Protein AF-A0A1J8NM49-F1 (afdb_monomer)

Mean predicted aligned error: 14.0 Å

pLDDT: mean 77.53, std 20.26, range [30.11, 97.56]

Sequence (231 aa):
MKRMETHYIPPNGVTFFSVRDSTNKPKPRYLFCTENDKNNPLSVFITTSIENFWIKRGLNDWQELKIKHLLKPKEENSTIYFFEKNDYMDSLNISIVKNKAYALKETLEIPLDTIHLSQEALHKRGIPNLSLLDLTSIPETREEVQKKLDLDEKRQEIQKVENIIILLGKTIENIQNLKYPPIESVNRLSDQINIYKEQKILYAKQLQALENPIEEQTEGGTIHSFCVKAV

Foldseek 3Di:
DDDDDDFDDDPPRDGDDDDDPPPAQWAWDFWWWQPPCPQWIWIWTDTNDQFWIWIDIHPDDIDIWGFPDWDQDPPFRKIKTWTPQDPVARTWIWIDGPHWIWTDHPPDTRTIDTDAFAPVVCVVVVPPPPVSHDCVVHHYDPVVVVLVVVLVVLVVVLVVLVVLLVVLVVVLVVQVPDPDRPVVVSVVSVVVSVVSVVVSVVSVVVSVCSVDVPPPPDDDDDDPPPPPDDD

Secondary structure (DSSP, 8-state):
----------TT---------TTSPPPEEEEEE-SS-SSS-EEEEEES-SSEEEEEETTSPPEEEEEEEEE--TTTTEEEEEEPP-SS-SSEEEEEETTEEEEEETTEEEEEEEPPP-HHHHHHTT-TTGGGS--TTSPPPHHHHHHHHHHHHHHHHHHHHHHHHHHHHHHHHHHHTSSS--HHHHHHHHHHHHHHHHHHHHHHHHHHHHHS-------S-----------

Nearest PDB structures (foldseek):
  3lay-assembly1_G  TM=7.263E-01  e=1.697E+00  Salmonella enterica subsp. enterica serovar Typhimurium
  7n6g-assembly1_3I  TM=8.709E-01  e=7.952E+00  Chlamydomonas reinhardtii
  3lss-assembly1_A  TM=6.213E-01  e=3.674E+00  Trypanosoma brucei

Radius of gyration: 29.62 Å; Cα contacts (8 Å, |Δi|>4): 285; chains: 1; bounding box: 58×55×89 Å

Organism: NCBI:txid1225476

Structure (mmCIF, N/CA/C/O backbone):
data_AF-A0A1J8NM49-F1
#
_entry.id   AF-A0A1J8NM49-F1
#
loop_
_atom_site.group_PDB
_atom_site.id
_atom_site.type_symbol
_atom_site.label_atom_id
_atom_site.label_alt_id
_atom_site.label_comp_id
_atom_site.label_asym_id
_atom_site.label_entity_id
_atom_site.label_seq_id
_atom_site.pdbx_PDB_ins_code
_atom_site.Cartn_x
_atom_site.Cartn_y
_atom_site.Cartn_z
_atom_site.occupancy
_atom_site.B_iso_or_equiv
_atom_site.auth_seq_id
_atom_site.auth_comp_id
_atom_site.auth_asym_id
_atom_site.auth_atom_id
_atom_site.pdbx_PDB_model_num
ATOM 1 N N . MET A 1 1 ? 7.394 -29.448 -1.026 1.00 37.31 1 MET A N 1
ATOM 2 C CA . MET A 1 1 ? 7.050 -29.843 -2.412 1.00 37.31 1 MET A CA 1
ATOM 3 C C . MET A 1 1 ? 8.277 -29.614 -3.286 1.00 37.31 1 MET A C 1
ATOM 5 O O . MET A 1 1 ? 8.882 -28.556 -3.171 1.00 37.31 1 MET A O 1
ATOM 9 N N . LYS A 1 2 ? 8.729 -30.625 -4.037 1.00 33.16 2 LYS A N 1
ATOM 10 C CA . LYS A 1 2 ? 9.986 -30.583 -4.806 1.00 33.16 2 LYS A CA 1
ATOM 11 C C . LYS A 1 2 ? 9.846 -29.664 -6.028 1.00 33.16 2 LYS A C 1
ATOM 13 O O . LYS A 1 2 ? 8.887 -29.802 -6.779 1.00 33.16 2 LYS A O 1
ATOM 18 N N . ARG A 1 3 ? 10.812 -28.755 -6.205 1.00 36.59 3 ARG A N 1
ATOM 19 C CA . ARG A 1 3 ? 10.992 -27.925 -7.406 1.00 36.59 3 ARG A CA 1
ATOM 20 C C . ARG A 1 3 ? 11.237 -28.837 -8.613 1.00 36.59 3 ARG A C 1
ATOM 22 O O . ARG A 1 3 ? 12.058 -29.745 -8.515 1.00 36.59 3 ARG A O 1
ATOM 29 N N . MET A 1 4 ? 10.545 -28.601 -9.723 1.00 32.59 4 MET A N 1
ATOM 30 C CA . MET A 1 4 ? 10.891 -29.188 -11.019 1.00 32.59 4 MET A CA 1
ATOM 31 C C . MET A 1 4 ? 11.514 -28.097 -11.883 1.00 32.59 4 MET A C 1
ATOM 33 O O . MET A 1 4 ? 10.836 -27.174 -12.321 1.00 32.59 4 MET A O 1
ATOM 37 N N . GLU A 1 5 ? 12.822 -28.197 -12.085 1.00 32.81 5 GLU A N 1
ATOM 38 C CA . GLU A 1 5 ? 13.582 -27.353 -12.999 1.00 32.81 5 GLU A CA 1
ATOM 39 C C . GLU A 1 5 ? 13.602 -28.036 -14.370 1.00 32.81 5 GLU A C 1
ATOM 41 O O . GLU A 1 5 ? 14.319 -29.014 -14.583 1.00 32.81 5 GLU A O 1
ATOM 46 N N . THR A 1 6 ? 12.804 -27.560 -15.323 1.00 39.56 6 THR A N 1
ATOM 47 C CA . THR A 1 6 ? 12.921 -28.014 -16.714 1.00 39.56 6 THR A CA 1
ATOM 48 C C . THR A 1 6 ? 14.051 -27.256 -17.393 1.00 39.56 6 THR A C 1
ATOM 50 O O . THR A 1 6 ? 13.973 -26.045 -17.591 1.00 39.56 6 THR A O 1
ATOM 53 N N . HIS A 1 7 ? 15.107 -27.988 -17.729 1.00 38.09 7 HIS A N 1
ATOM 54 C CA . HIS A 1 7 ? 16.299 -27.466 -18.376 1.00 38.09 7 HIS A CA 1
ATOM 55 C C . HIS A 1 7 ? 16.095 -27.489 -19.893 1.00 38.09 7 HIS A C 1
ATOM 57 O O . HIS A 1 7 ? 15.965 -28.558 -20.484 1.00 38.09 7 HIS A O 1
ATOM 63 N N . TYR A 1 8 ? 16.088 -26.320 -20.528 1.00 39.31 8 TYR A N 1
ATOM 64 C CA . TYR A 1 8 ? 16.240 -26.208 -21.976 1.00 39.31 8 TYR A CA 1
ATOM 65 C C . TYR A 1 8 ? 17.560 -25.493 -22.263 1.00 39.31 8 TYR A C 1
ATOM 67 O O . TYR A 1 8 ? 17.739 -24.339 -21.875 1.00 39.31 8 TYR A O 1
ATOM 75 N N . ILE A 1 9 ? 18.495 -26.197 -22.904 1.00 37.78 9 ILE A N 1
ATOM 76 C CA . ILE A 1 9 ? 19.802 -25.668 -23.305 1.00 37.78 9 ILE A CA 1
ATOM 77 C C . ILE A 1 9 ? 19.780 -25.497 -24.831 1.00 37.78 9 ILE A C 1
ATOM 79 O O . ILE A 1 9 ? 19.920 -26.488 -25.547 1.00 37.78 9 ILE A O 1
ATOM 83 N N . PRO A 1 10 ? 19.581 -24.277 -25.361 1.00 40.94 10 PRO A N 1
ATOM 84 C CA . PRO A 1 10 ? 19.797 -24.010 -26.777 1.00 40.94 10 PRO A CA 1
ATOM 85 C C . PRO A 1 10 ? 21.305 -23.967 -27.114 1.00 40.94 10 PRO A C 1
ATOM 87 O O . PRO A 1 10 ? 22.129 -23.780 -26.214 1.00 40.94 10 PRO A O 1
ATOM 90 N N . PRO A 1 11 ? 21.692 -24.074 -28.404 1.00 35.94 11 PRO A N 1
ATOM 91 C CA . PRO A 1 11 ? 23.073 -24.348 -28.837 1.00 35.94 11 PRO A CA 1
ATOM 92 C C . PRO A 1 11 ? 24.113 -23.266 -28.493 1.00 35.94 11 PRO A C 1
ATOM 94 O O . PRO A 1 11 ? 25.304 -23.478 -28.692 1.00 35.94 11 PRO A O 1
ATOM 97 N N . ASN A 1 12 ? 23.684 -22.115 -27.965 1.00 38.41 12 ASN A N 1
ATOM 98 C CA . ASN A 1 12 ? 24.508 -20.911 -27.829 1.00 38.41 12 ASN A CA 1
ATOM 99 C C . ASN A 1 12 ? 24.859 -20.568 -26.365 1.00 38.41 12 ASN A C 1
ATOM 101 O O . ASN A 1 12 ? 25.288 -19.454 -26.083 1.00 38.41 12 ASN A O 1
ATOM 105 N N . GLY A 1 13 ? 24.646 -21.484 -25.412 1.00 36.97 13 GLY A N 1
ATOM 106 C CA . GLY A 1 13 ? 25.114 -21.330 -24.023 1.00 36.97 13 GLY A CA 1
ATOM 107 C C . GLY A 1 13 ? 24.383 -20.284 -23.165 1.00 36.97 13 GLY A C 1
ATOM 108 O O . GLY A 1 13 ? 24.752 -20.075 -22.010 1.00 36.97 13 GLY A O 1
ATOM 109 N N . VAL A 1 14 ? 23.326 -19.647 -23.678 1.00 38.06 14 VAL A N 1
ATOM 110 C CA . VAL A 1 14 ? 22.496 -18.707 -22.909 1.00 38.06 14 VAL A CA 1
ATOM 111 C C . VAL A 1 14 ? 21.487 -19.494 -22.073 1.00 38.06 14 VAL A C 1
ATOM 113 O O . VAL A 1 14 ? 20.603 -20.162 -22.605 1.00 38.06 14 VAL A O 1
ATOM 116 N N . THR A 1 15 ? 21.630 -19.430 -20.749 1.00 33.34 15 THR A N 1
ATOM 117 C CA . THR A 1 15 ? 20.700 -20.046 -19.795 1.00 33.34 15 THR A CA 1
ATOM 118 C C . THR A 1 15 ? 19.495 -19.128 -19.593 1.00 33.34 15 THR A C 1
ATOM 120 O O . THR A 1 15 ? 19.624 -18.024 -19.066 1.00 33.34 15 THR A O 1
ATOM 123 N N . PHE A 1 16 ? 18.314 -19.582 -20.014 1.00 36.66 16 PHE A N 1
ATOM 124 C CA . PHE A 1 16 ? 17.051 -18.879 -19.798 1.00 36.66 16 PHE A CA 1
ATOM 125 C C . PHE A 1 16 ? 16.425 -19.348 -18.483 1.00 36.66 16 PHE A C 1
ATOM 127 O O . PHE A 1 16 ? 16.122 -20.528 -18.322 1.00 36.66 16 PHE A O 1
ATOM 134 N N . PHE A 1 17 ? 16.206 -18.429 -17.542 1.00 34.78 17 PHE A N 1
ATOM 135 C CA . PHE A 1 17 ? 15.478 -18.717 -16.307 1.00 34.78 17 PHE A CA 1
ATOM 136 C C . PHE A 1 17 ? 14.033 -18.235 -16.447 1.00 34.78 17 PHE A C 1
ATOM 138 O O . PHE A 1 17 ? 13.750 -17.047 -16.317 1.00 34.78 17 PHE A O 1
ATOM 145 N N . SER A 1 18 ? 13.117 -19.166 -16.708 1.00 33.97 18 SER A N 1
ATOM 146 C CA . SER A 1 18 ? 11.674 -18.949 -16.579 1.00 33.97 18 SER A CA 1
ATOM 147 C C . SER A 1 18 ? 11.260 -19.369 -15.168 1.00 33.97 18 SER A C 1
ATOM 149 O O . SER A 1 18 ? 11.025 -20.550 -14.914 1.00 33.97 18 SER A O 1
ATOM 151 N N . VAL A 1 19 ? 11.176 -18.416 -14.238 1.00 38.34 19 VAL A N 1
ATOM 152 C CA . VAL A 1 19 ? 10.533 -18.647 -12.937 1.00 38.34 19 VAL A CA 1
ATOM 153 C C . VAL A 1 19 ? 9.060 -18.277 -13.092 1.00 38.34 19 VAL A C 1
ATOM 155 O O . VAL A 1 19 ? 8.713 -17.100 -13.077 1.00 38.34 19 VAL A O 1
ATOM 158 N N . ARG A 1 20 ? 8.194 -19.277 -13.290 1.00 37.22 20 ARG A N 1
ATOM 159 C CA . ARG A 1 20 ? 6.740 -19.101 -13.183 1.00 37.22 20 ARG A CA 1
ATOM 160 C C . ARG A 1 20 ? 6.330 -19.339 -11.733 1.00 37.22 20 ARG A C 1
ATOM 162 O O . ARG A 1 20 ? 6.090 -20.479 -11.354 1.00 37.22 20 ARG A O 1
ATOM 169 N N . ASP A 1 21 ? 6.235 -18.271 -10.949 1.00 40.25 21 ASP A N 1
ATOM 170 C CA . ASP A 1 21 ? 5.442 -18.274 -9.715 1.00 40.25 21 ASP A CA 1
ATOM 171 C C . ASP A 1 21 ? 4.042 -17.756 -10.061 1.00 40.25 21 ASP A C 1
ATOM 173 O O . ASP A 1 21 ? 3.806 -16.556 -10.160 1.00 40.25 21 ASP A O 1
ATOM 177 N N . SER A 1 22 ? 3.104 -18.673 -10.296 1.00 45.47 22 SER A N 1
ATOM 178 C CA . SER A 1 22 ? 1.746 -18.373 -10.771 1.00 45.47 22 SER A CA 1
ATOM 179 C C . SER A 1 22 ? 0.767 -17.932 -9.670 1.00 45.47 22 SER A C 1
ATOM 181 O O . SER A 1 22 ? -0.441 -18.062 -9.848 1.00 45.47 22 SER A O 1
ATOM 183 N N . THR A 1 23 ? 1.248 -17.450 -8.520 1.00 53.56 23 THR A N 1
ATOM 184 C CA . THR A 1 23 ? 0.382 -17.080 -7.378 1.00 53.56 23 THR A CA 1
ATOM 185 C C . THR A 1 23 ? 0.706 -15.740 -6.727 1.00 53.56 23 THR A C 1
ATOM 187 O O . THR A 1 23 ? -0.050 -15.301 -5.865 1.00 53.56 23 THR A O 1
ATOM 190 N N . ASN A 1 24 ? 1.786 -15.064 -7.122 1.00 70.44 24 ASN A N 1
ATOM 191 C CA . ASN A 1 24 ? 2.169 -13.792 -6.514 1.00 70.44 24 ASN A CA 1
ATOM 192 C C . ASN A 1 24 ? 1.859 -12.642 -7.470 1.00 70.44 24 ASN A C 1
ATOM 194 O O . ASN A 1 24 ? 2.404 -12.580 -8.573 1.00 70.44 24 ASN A O 1
ATOM 198 N N . LYS A 1 25 ? 0.990 -11.723 -7.030 1.00 83.44 25 LYS A N 1
ATOM 199 C CA . LYS A 1 25 ? 0.789 -10.433 -7.699 1.00 83.44 25 LYS A CA 1
ATOM 200 C C . LYS A 1 25 ? 2.159 -9.775 -7.941 1.00 83.44 25 LYS A C 1
ATOM 202 O O . LYS A 1 25 ? 3.014 -9.816 -7.050 1.00 83.44 25 LYS A O 1
ATOM 207 N N . PRO A 1 26 ? 2.410 -9.190 -9.124 1.00 87.19 26 PRO A N 1
ATOM 208 C CA . PRO A 1 26 ? 3.697 -8.577 -9.408 1.00 87.19 26 PRO A CA 1
ATOM 209 C C . PRO A 1 26 ? 3.938 -7.381 -8.479 1.00 87.19 26 PRO A C 1
ATOM 211 O O . PRO A 1 26 ? 3.036 -6.589 -8.207 1.00 87.19 26 PRO A O 1
ATOM 214 N N . LYS A 1 27 ? 5.174 -7.248 -7.993 1.00 89.25 27 LYS A N 1
ATOM 215 C CA . LYS A 1 27 ? 5.594 -6.146 -7.122 1.00 89.25 27 LYS A CA 1
ATOM 216 C C . LYS A 1 27 ? 6.141 -4.999 -7.963 1.00 89.25 27 LYS A C 1
ATOM 218 O O . LYS A 1 27 ? 6.883 -5.267 -8.912 1.00 89.25 27 LYS A O 1
ATOM 223 N N . PRO A 1 28 ? 5.851 -3.732 -7.640 1.00 90.06 28 PRO A N 1
ATOM 224 C CA . PRO A 1 28 ? 6.527 -2.617 -8.287 1.00 90.06 28 PRO A CA 1
ATOM 225 C C . PRO A 1 28 ? 8.028 -2.678 -8.010 1.00 90.06 28 PRO A C 1
ATOM 227 O O . PRO A 1 28 ? 8.456 -2.942 -6.886 1.00 90.06 28 PRO A O 1
ATOM 230 N N . ARG A 1 29 ? 8.832 -2.461 -9.050 1.00 88.62 29 ARG A N 1
ATOM 231 C CA . ARG A 1 29 ? 10.288 -2.602 -8.975 1.00 88.62 29 ARG A CA 1
ATOM 232 C C . ARG A 1 29 ? 11.008 -1.313 -9.323 1.00 88.62 29 ARG A C 1
ATOM 234 O O . ARG A 1 29 ? 11.908 -0.915 -8.592 1.00 88.62 29 ARG A O 1
ATOM 241 N N . TYR A 1 30 ? 10.610 -0.671 -10.416 1.00 89.75 30 TYR A N 1
ATOM 242 C CA . TYR A 1 30 ? 11.191 0.594 -10.836 1.00 89.75 30 TYR A CA 1
ATOM 243 C C . TYR A 1 30 ? 10.131 1.533 -11.386 1.00 89.75 30 TYR A C 1
ATOM 245 O O . TYR A 1 30 ? 9.199 1.110 -12.068 1.00 89.75 30 TYR A O 1
ATOM 253 N N . LEU A 1 31 ? 10.325 2.817 -11.123 1.00 91.38 31 LEU A N 1
ATOM 254 C CA . LEU A 1 31 ? 9.566 3.900 -11.714 1.00 91.38 31 LEU A CA 1
ATOM 255 C C . LEU A 1 31 ? 10.564 4.966 -12.148 1.00 91.38 31 LEU A C 1
ATOM 257 O O . LEU A 1 31 ? 11.343 5.458 -11.332 1.00 91.38 31 LEU A O 1
ATOM 261 N N . PHE A 1 32 ? 10.549 5.299 -13.430 1.00 92.12 32 PHE A N 1
ATOM 262 C CA . PHE A 1 32 ? 11.444 6.289 -14.001 1.00 92.12 32 PHE A CA 1
ATOM 263 C C . PHE A 1 32 ? 10.678 7.365 -14.760 1.00 92.12 32 PHE A C 1
ATOM 265 O O . PHE A 1 32 ? 9.564 7.130 -15.236 1.00 92.12 32 PHE A O 1
ATOM 272 N N . CYS A 1 33 ? 11.291 8.536 -14.894 1.00 91.00 33 CYS A N 1
ATOM 273 C CA . CYS A 1 33 ? 10.795 9.622 -15.726 1.00 91.00 33 CYS A CA 1
ATOM 274 C C . CYS A 1 33 ? 11.964 10.411 -16.315 1.00 91.00 33 CYS A C 1
ATOM 276 O O . CYS A 1 33 ? 13.024 10.481 -15.711 1.00 91.00 33 CYS A O 1
ATOM 278 N N . THR A 1 34 ? 11.775 11.049 -17.461 1.00 88.88 34 THR A N 1
ATOM 279 C CA . THR A 1 34 ? 12.692 12.093 -17.936 1.00 88.88 34 THR A CA 1
ATOM 280 C C . THR A 1 34 ? 12.368 13.416 -17.233 1.00 88.88 34 THR A C 1
ATOM 282 O O . THR A 1 34 ? 11.291 13.963 -17.477 1.00 88.88 34 THR A O 1
ATOM 285 N N . GLU A 1 35 ? 13.243 13.962 -16.382 1.00 68.00 35 GLU A N 1
ATOM 286 C CA . GLU A 1 35 ? 12.994 15.269 -15.736 1.00 68.00 35 GLU A CA 1
ATOM 287 C C . GLU A 1 35 ? 13.157 16.461 -16.695 1.00 68.00 35 GLU A C 1
ATOM 289 O O . GLU A 1 35 ? 12.497 17.491 -16.537 1.00 68.00 35 GLU A O 1
ATOM 294 N N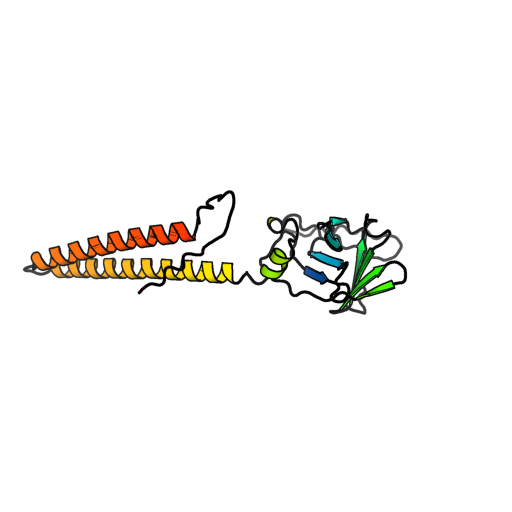 . ASN A 1 36 ? 14.004 16.318 -17.718 1.00 66.12 36 ASN A N 1
ATOM 295 C CA . ASN A 1 36 ? 14.404 17.430 -18.588 1.00 66.12 36 ASN A CA 1
ATOM 296 C C . ASN A 1 36 ? 13.480 17.672 -19.796 1.00 66.12 36 ASN A C 1
ATOM 298 O O . ASN A 1 36 ? 13.540 18.745 -20.394 1.00 66.12 36 ASN A O 1
ATOM 302 N N 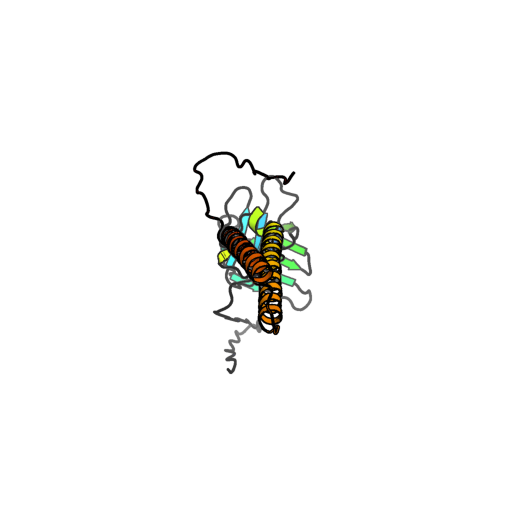. ASP A 1 37 ? 12.603 16.726 -20.142 1.00 70.81 37 ASP A N 1
ATOM 303 C CA . ASP A 1 37 ? 11.621 16.893 -21.223 1.00 70.81 37 ASP A CA 1
ATOM 304 C C . ASP A 1 37 ? 10.235 17.190 -20.638 1.00 70.81 37 ASP A C 1
ATOM 306 O O . ASP A 1 37 ? 9.401 16.304 -20.461 1.00 70.81 37 ASP A O 1
ATOM 310 N N . LYS A 1 38 ? 9.997 18.461 -20.291 1.00 70.81 38 LYS A N 1
ATOM 311 C CA . LYS A 1 38 ? 8.723 18.911 -19.699 1.00 70.81 38 LYS A CA 1
ATOM 312 C C . LYS A 1 38 ? 7.552 18.874 -20.679 1.00 70.81 38 LYS A C 1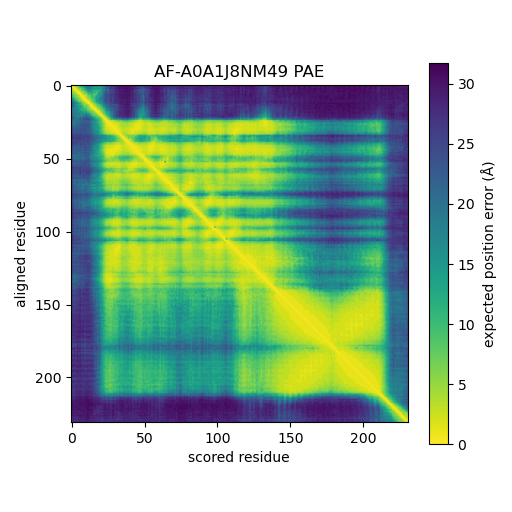
ATOM 314 O O . LYS A 1 38 ? 6.406 18.806 -20.243 1.00 70.81 38 LYS A O 1
ATOM 319 N N . ASN A 1 39 ? 7.830 18.935 -21.979 1.00 75.81 39 ASN A N 1
ATOM 320 C CA . ASN A 1 39 ? 6.795 18.990 -23.007 1.00 75.81 39 ASN A CA 1
ATOM 321 C C . ASN A 1 39 ? 6.322 17.588 -23.394 1.00 75.81 39 ASN A C 1
ATOM 323 O O . ASN A 1 39 ? 5.163 17.415 -23.767 1.00 75.81 39 ASN A O 1
ATOM 327 N N . ASN A 1 40 ? 7.200 16.588 -23.299 1.00 80.88 40 ASN A N 1
ATOM 328 C CA . ASN A 1 40 ? 6.873 15.221 -23.669 1.00 80.88 40 ASN A CA 1
ATOM 329 C C . ASN A 1 40 ? 7.588 14.173 -22.795 1.00 80.88 40 ASN A C 1
ATOM 331 O O . ASN A 1 40 ? 8.338 13.343 -23.320 1.00 80.88 40 ASN A O 1
ATOM 335 N N . PRO A 1 41 ? 7.356 14.174 -21.469 1.00 87.62 41 PRO A N 1
ATOM 336 C CA . PRO A 1 41 ? 8.079 13.296 -20.562 1.00 87.62 41 PRO A CA 1
ATOM 337 C C . PRO A 1 41 ? 7.832 11.825 -20.891 1.00 87.62 41 PRO A C 1
ATOM 339 O O . PRO A 1 41 ? 6.687 11.407 -21.080 1.00 87.62 41 PRO A O 1
ATOM 342 N N . LEU A 1 42 ? 8.898 11.027 -20.905 1.00 88.56 42 LEU A N 1
ATOM 343 C CA . LEU A 1 42 ? 8.815 9.572 -20.936 1.00 88.56 42 LEU A CA 1
ATOM 344 C C . LEU A 1 42 ? 8.811 9.061 -19.499 1.00 88.56 42 LEU A C 1
ATOM 346 O O . LEU A 1 42 ? 9.785 9.234 -18.773 1.00 88.56 42 LEU A O 1
ATOM 350 N N . SER A 1 43 ? 7.717 8.423 -19.102 1.00 91.25 43 SER A N 1
ATOM 351 C CA . SER A 1 43 ? 7.593 7.689 -17.849 1.00 91.25 43 SER A CA 1
ATOM 352 C C . SER A 1 43 ? 7.611 6.191 -18.117 1.00 91.25 43 SER A C 1
ATOM 354 O O . SER A 1 43 ? 7.012 5.706 -19.076 1.00 91.25 43 SER A O 1
ATOM 356 N N . VAL A 1 44 ? 8.300 5.465 -17.249 1.00 90.81 44 VAL A N 1
ATOM 357 C CA . VAL A 1 44 ? 8.509 4.024 -17.348 1.00 90.81 44 VAL A CA 1
ATOM 358 C C . VAL A 1 44 ? 8.180 3.395 -16.009 1.00 90.81 44 VAL A C 1
ATOM 360 O O . VAL A 1 44 ? 8.707 3.820 -14.983 1.00 90.81 44 VAL A O 1
ATOM 363 N N . PHE A 1 45 ? 7.373 2.343 -16.024 1.00 91.50 45 PHE A N 1
ATOM 364 C CA . PHE A 1 45 ? 7.035 1.576 -14.841 1.00 91.50 45 PHE A CA 1
ATOM 365 C C . PHE A 1 45 ? 7.298 0.086 -15.056 1.00 91.50 45 PHE A C 1
ATOM 367 O O . PHE A 1 45 ? 6.776 -0.540 -15.979 1.00 91.50 45 PHE A O 1
ATOM 374 N N . ILE A 1 46 ? 8.125 -0.477 -14.175 1.00 88.94 46 ILE A N 1
ATOM 375 C CA . ILE A 1 46 ? 8.586 -1.864 -14.221 1.00 88.94 46 ILE A CA 1
ATOM 376 C C . ILE A 1 46 ? 8.150 -2.563 -12.947 1.00 88.94 46 ILE A C 1
ATOM 378 O O . ILE A 1 46 ? 8.389 -2.075 -11.839 1.00 88.94 46 ILE A O 1
ATOM 382 N N . THR A 1 47 ? 7.583 -3.750 -13.105 1.00 88.44 47 THR A N 1
ATOM 383 C CA . THR A 1 47 ? 7.254 -4.634 -11.987 1.00 88.44 47 THR A CA 1
ATOM 384 C C . THR A 1 47 ? 8.207 -5.828 -11.947 1.00 88.44 47 THR A C 1
ATOM 386 O O . THR A 1 47 ? 9.122 -5.957 -12.757 1.00 88.44 47 THR A O 1
ATOM 389 N N . THR A 1 48 ? 8.026 -6.728 -10.986 1.00 85.81 48 THR A N 1
ATOM 390 C CA . THR A 1 48 ? 8.714 -8.023 -10.974 1.00 85.81 48 THR A CA 1
ATOM 391 C C . THR A 1 48 ? 8.179 -8.993 -12.026 1.00 85.81 48 THR A C 1
ATOM 393 O O . THR A 1 48 ? 8.764 -10.065 -12.178 1.00 85.81 48 THR A O 1
ATOM 396 N N . SER A 1 49 ? 7.094 -8.646 -12.733 1.00 81.62 49 SER A N 1
ATOM 397 C CA . SER A 1 49 ? 6.638 -9.416 -13.887 1.00 81.62 49 SER A CA 1
ATOM 398 C C . SER A 1 49 ? 7.736 -9.461 -14.945 1.00 81.62 49 SER A C 1
ATOM 400 O O . SER A 1 49 ? 8.400 -8.464 -15.225 1.00 81.62 49 SER A O 1
ATOM 402 N N . ILE A 1 50 ? 7.924 -10.640 -15.528 1.00 74.12 50 ILE A N 1
ATOM 403 C CA . ILE A 1 50 ? 8.819 -10.839 -16.670 1.00 74.12 50 ILE A CA 1
ATOM 404 C C . ILE A 1 50 ? 8.095 -10.657 -18.006 1.00 74.12 50 ILE A C 1
ATOM 406 O O . ILE A 1 50 ? 8.732 -10.765 -19.047 1.00 74.12 50 ILE A O 1
ATOM 410 N N . GLU A 1 51 ? 6.786 -10.407 -17.973 1.00 74.50 51 GLU A N 1
ATOM 411 C CA . GLU A 1 51 ? 5.939 -10.348 -19.165 1.00 74.50 51 GLU A CA 1
ATOM 412 C C . GLU A 1 51 ? 5.574 -8.906 -19.519 1.00 74.50 51 GLU A C 1
ATOM 414 O O . GLU A 1 51 ? 5.675 -8.528 -20.685 1.00 74.50 51 GLU A O 1
ATOM 419 N N . ASN A 1 52 ? 5.221 -8.093 -18.516 1.00 74.50 52 ASN A N 1
ATOM 420 C CA . ASN A 1 52 ? 4.524 -6.826 -18.734 1.00 74.50 52 ASN A CA 1
ATOM 421 C C . ASN A 1 52 ? 5.244 -5.633 -18.101 1.00 74.50 52 ASN A C 1
ATOM 423 O O . ASN A 1 52 ? 5.827 -5.710 -17.013 1.00 74.50 52 ASN A O 1
ATOM 427 N N . PHE A 1 53 ? 5.152 -4.507 -18.793 1.00 83.38 53 PHE A N 1
ATOM 428 C CA . PHE A 1 53 ? 5.810 -3.248 -18.484 1.00 83.38 53 PHE A CA 1
ATOM 429 C C . PHE A 1 53 ? 4.926 -2.095 -18.952 1.00 83.38 53 PHE A C 1
ATOM 431 O O . PHE A 1 53 ? 4.198 -2.259 -19.921 1.00 83.38 53 PHE A O 1
ATOM 438 N N . TRP A 1 54 ? 5.001 -0.921 -18.327 1.00 89.19 54 TRP A N 1
ATOM 439 C CA . TRP A 1 54 ? 4.163 0.212 -18.721 1.00 89.19 54 TRP A CA 1
ATOM 440 C C . TRP A 1 54 ? 4.998 1.428 -19.105 1.00 89.19 54 TRP A C 1
ATOM 442 O O . TRP A 1 54 ? 5.909 1.826 -18.378 1.00 89.19 54 TRP A O 1
ATOM 452 N N . ILE A 1 55 ? 4.656 2.042 -20.237 1.00 89.00 55 ILE A N 1
ATOM 4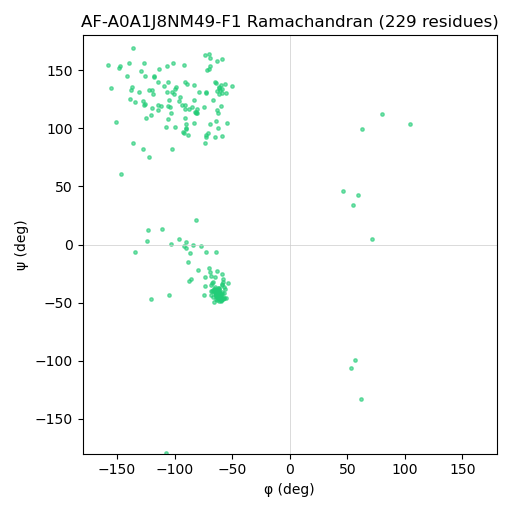53 C CA . ILE A 1 55 ? 5.154 3.363 -20.628 1.00 89.00 55 ILE A CA 1
ATOM 454 C C . ILE A 1 55 ? 4.040 4.384 -20.645 1.00 89.00 55 ILE A C 1
ATOM 456 O O . ILE A 1 55 ? 2.895 4.079 -20.961 1.00 89.00 55 ILE A O 1
ATOM 460 N N . LYS A 1 56 ? 4.416 5.629 -20.398 1.00 88.75 56 LYS A N 1
ATOM 461 C CA . LYS A 1 56 ? 3.592 6.793 -20.682 1.00 88.75 56 LYS A CA 1
ATOM 462 C C . LYS A 1 56 ? 4.461 7.866 -21.309 1.00 88.75 56 LYS A C 1
ATOM 464 O O . LYS A 1 56 ? 5.572 8.110 -20.842 1.00 88.75 56 LYS A O 1
ATOM 469 N N . ARG A 1 57 ? 3.964 8.501 -22.368 1.00 85.94 57 ARG A N 1
ATOM 470 C CA . ARG A 1 57 ? 4.676 9.568 -23.070 1.00 85.94 57 ARG A CA 1
ATOM 471 C C . ARG A 1 57 ? 3.797 10.804 -23.182 1.00 85.94 57 ARG A C 1
ATOM 473 O O . ARG A 1 57 ? 2.718 10.735 -23.769 1.00 85.94 57 ARG A O 1
ATOM 480 N N . GLY A 1 58 ? 4.252 11.919 -22.619 1.00 81.56 58 GLY A N 1
ATOM 481 C CA . GLY A 1 58 ? 3.495 13.168 -22.619 1.00 81.56 58 GLY A CA 1
ATOM 482 C C . GLY A 1 58 ? 2.160 13.043 -21.881 1.00 81.56 58 GLY A C 1
ATOM 483 O O . GLY A 1 58 ? 2.093 12.503 -20.774 1.00 81.56 58 GLY A O 1
ATOM 484 N N . LEU A 1 59 ? 1.096 13.549 -22.508 1.00 75.25 59 LEU A N 1
ATOM 485 C CA . LEU A 1 59 ? -0.271 13.514 -21.976 1.00 75.25 59 LEU A CA 1
ATOM 486 C C . LEU A 1 59 ? -1.017 12.205 -22.268 1.00 75.25 59 LEU A C 1
ATOM 488 O O . LEU A 1 59 ? -2.160 12.069 -21.847 1.00 75.25 59 LEU A O 1
ATOM 492 N N . ASN A 1 60 ? -0.394 11.254 -22.966 1.00 81.75 60 ASN A N 1
ATOM 493 C CA . ASN A 1 60 ? -1.051 9.995 -23.294 1.00 81.75 60 ASN A CA 1
ATOM 494 C C . ASN A 1 60 ? -1.263 9.122 -22.048 1.00 81.75 60 ASN A C 1
ATOM 496 O O . ASN A 1 60 ? -0.585 9.280 -21.024 1.00 81.75 60 ASN A O 1
ATOM 500 N N . ASP A 1 61 ? -2.188 8.174 -22.153 1.00 85.69 61 ASP A N 1
ATOM 501 C CA . ASP A 1 61 ? -2.397 7.157 -21.129 1.00 85.69 61 ASP A CA 1
ATOM 502 C C . ASP A 1 61 ? -1.246 6.148 -21.076 1.00 85.69 61 ASP A C 1
ATOM 504 O O . ASP A 1 61 ? -0.406 6.049 -21.978 1.00 85.69 61 ASP A O 1
ATOM 508 N N . TRP A 1 62 ? -1.194 5.406 -19.970 1.00 89.56 62 TRP A N 1
ATOM 509 C CA . TRP A 1 62 ? -0.234 4.324 -19.811 1.00 89.56 62 TRP A CA 1
ATOM 510 C C . TRP A 1 62 ? -0.532 3.197 -20.800 1.00 89.56 62 TRP A C 1
ATOM 512 O O . TRP A 1 62 ? -1.623 2.632 -20.798 1.00 89.56 62 TRP A O 1
ATOM 522 N N . GLN A 1 63 ? 0.465 2.833 -21.600 1.00 87.50 63 GLN A N 1
ATOM 523 C CA . GLN A 1 63 ? 0.420 1.681 -22.491 1.00 87.50 63 GLN A CA 1
ATOM 524 C C . GLN A 1 63 ? 1.207 0.526 -21.881 1.00 87.50 63 GLN A C 1
ATOM 526 O O . GLN A 1 63 ? 2.355 0.690 -21.462 1.00 87.50 63 GLN A O 1
ATOM 531 N N . GLU A 1 64 ? 0.587 -0.649 -21.861 1.00 87.12 64 GLU A N 1
ATOM 532 C CA . GLU A 1 64 ? 1.247 -1.901 -21.513 1.00 87.12 64 GLU A CA 1
ATOM 533 C C . GLU A 1 64 ? 2.059 -2.423 -22.705 1.00 87.12 64 GLU A C 1
ATOM 535 O O . GLU A 1 64 ? 1.563 -2.508 -23.827 1.00 87.12 64 GLU A O 1
ATOM 540 N N . LEU A 1 65 ? 3.311 -2.785 -22.447 1.00 84.56 65 LEU A N 1
ATOM 541 C CA . LEU A 1 65 ? 4.242 -3.388 -23.387 1.00 84.56 65 LEU A CA 1
ATOM 542 C C . LEU A 1 65 ? 4.656 -4.771 -22.913 1.00 84.56 65 LEU A C 1
ATOM 544 O O . LEU A 1 65 ? 4.876 -4.999 -21.720 1.00 84.56 65 LEU A O 1
ATOM 548 N N . LYS A 1 66 ? 4.858 -5.661 -23.884 1.00 84.00 66 LYS A N 1
ATOM 549 C CA . LYS A 1 66 ? 5.398 -6.994 -23.644 1.00 84.00 66 LYS A CA 1
ATOM 550 C C . LYS A 1 66 ? 6.915 -7.001 -23.721 1.00 84.00 66 LYS A C 1
ATOM 552 O O . LYS A 1 66 ? 7.521 -6.390 -24.608 1.00 84.00 66 LYS A O 1
ATOM 557 N N . ILE A 1 67 ? 7.532 -7.722 -22.794 1.00 82.12 67 ILE A N 1
ATOM 558 C CA . ILE A 1 67 ? 8.974 -7.954 -22.780 1.00 82.12 67 ILE A CA 1
ATOM 559 C C . ILE A 1 67 ? 9.291 -9.074 -23.776 1.00 82.12 67 ILE A C 1
ATOM 561 O O . ILE A 1 67 ? 8.900 -10.223 -23.591 1.00 82.12 67 ILE A O 1
ATOM 565 N N . LYS A 1 68 ? 10.052 -8.743 -24.821 1.00 83.31 68 LYS A N 1
ATOM 566 C CA . LYS A 1 68 ? 10.564 -9.704 -25.804 1.00 83.31 68 LYS A CA 1
ATOM 567 C C . LYS A 1 68 ? 11.711 -10.533 -25.228 1.00 83.31 68 LYS A C 1
ATOM 569 O O . LYS A 1 68 ? 11.796 -11.735 -25.464 1.00 83.31 68 LYS A O 1
ATOM 574 N N . HIS A 1 69 ? 12.633 -9.884 -24.517 1.00 81.75 69 HIS A N 1
ATOM 575 C CA . HIS A 1 69 ? 13.794 -10.532 -23.910 1.00 81.75 69 HIS A CA 1
ATOM 576 C C . HIS A 1 69 ? 14.350 -9.707 -22.741 1.00 81.75 69 HIS A C 1
ATOM 578 O O . HIS A 1 69 ? 14.231 -8.483 -22.713 1.00 81.75 69 HIS A O 1
ATOM 584 N N . LEU A 1 70 ? 15.017 -10.378 -21.799 1.00 84.25 70 LEU A N 1
ATOM 585 C CA . LEU A 1 70 ? 15.674 -9.772 -20.645 1.00 84.25 70 LEU A CA 1
ATOM 586 C C . LEU A 1 70 ? 17.140 -10.208 -20.587 1.00 84.25 70 LEU A C 1
ATOM 588 O O . LEU A 1 70 ? 17.426 -11.395 -20.453 1.00 84.25 70 LEU A O 1
ATOM 592 N N . LEU A 1 71 ? 18.071 -9.257 -20.631 1.00 85.00 71 LEU A N 1
ATOM 593 C CA . LEU A 1 71 ? 19.501 -9.530 -20.477 1.00 85.00 71 LEU A CA 1
ATOM 594 C C . LEU A 1 71 ? 19.984 -9.054 -19.104 1.00 85.00 71 LEU A C 1
ATOM 596 O O . LEU A 1 71 ? 19.715 -7.922 -18.709 1.00 85.00 71 LEU A O 1
ATOM 600 N N . LYS A 1 72 ? 20.718 -9.909 -18.384 1.00 84.31 72 LYS A N 1
ATOM 601 C CA . LYS A 1 72 ? 21.339 -9.588 -17.086 1.00 84.31 72 LYS A CA 1
ATOM 602 C C . LYS A 1 72 ? 22.833 -9.916 -17.115 1.00 84.31 72 LYS A C 1
ATOM 604 O O . LYS A 1 72 ? 23.216 -11.011 -16.695 1.00 84.31 72 LYS A O 1
ATOM 609 N N . PRO A 1 73 ? 23.676 -9.023 -17.655 1.00 79.12 73 PRO A N 1
ATOM 610 C CA . PRO A 1 73 ? 25.120 -9.218 -17.656 1.00 79.12 73 PRO A CA 1
ATOM 611 C C . PRO A 1 73 ? 25.651 -9.354 -16.223 1.00 79.12 73 PRO A C 1
ATOM 613 O O . PRO A 1 73 ? 25.334 -8.544 -15.351 1.00 79.12 73 PRO A O 1
ATOM 616 N N . LYS A 1 74 ? 26.465 -10.386 -15.967 1.00 71.81 74 LYS A N 1
ATOM 617 C CA . LYS A 1 74 ? 27.028 -10.651 -14.629 1.00 71.81 74 LYS A CA 1
ATOM 618 C C . LYS A 1 74 ? 28.044 -9.594 -14.188 1.00 71.81 74 LYS A C 1
ATOM 620 O O . LYS A 1 74 ? 28.216 -9.390 -12.993 1.00 71.81 74 LYS A O 1
ATOM 625 N N . GLU A 1 75 ? 28.706 -8.945 -15.139 1.00 64.75 75 GLU A N 1
ATOM 626 C CA . GLU A 1 75 ? 29.889 -8.117 -14.883 1.00 64.75 75 GLU A CA 1
ATOM 627 C C . GLU A 1 75 ? 29.554 -6.714 -14.352 1.00 64.75 75 GLU A C 1
ATOM 629 O O . GLU A 1 75 ? 30.371 -6.112 -13.662 1.00 64.75 75 GLU A O 1
ATOM 634 N N . GLU A 1 76 ? 28.337 -6.208 -14.584 1.00 63.75 76 GLU A N 1
ATOM 635 C CA . GLU A 1 76 ? 28.018 -4.793 -14.325 1.00 63.75 76 GLU A CA 1
ATOM 636 C C . GLU A 1 76 ? 26.835 -4.547 -13.381 1.00 63.75 76 GLU A C 1
ATOM 638 O O . GLU A 1 76 ? 26.468 -3.394 -13.139 1.00 63.75 76 GLU A O 1
ATOM 643 N N . ASN A 1 77 ? 26.230 -5.607 -12.827 1.00 74.62 77 ASN A N 1
ATOM 644 C CA . ASN A 1 77 ? 24.934 -5.519 -12.141 1.00 74.62 77 ASN A CA 1
ATOM 645 C C . ASN A 1 77 ? 23.928 -4.699 -12.974 1.00 74.62 77 ASN A C 1
ATOM 647 O O . ASN A 1 77 ? 23.285 -3.762 -12.486 1.00 74.62 77 ASN A O 1
ATOM 651 N N . SER A 1 78 ? 23.878 -5.012 -14.269 1.00 81.88 78 SER A N 1
ATOM 652 C CA . SER A 1 78 ? 23.029 -4.341 -15.236 1.00 81.88 78 SER A CA 1
ATOM 653 C C . SER A 1 78 ? 21.863 -5.231 -15.644 1.00 81.88 78 SER A C 1
ATOM 655 O O . SER A 1 78 ? 21.885 -6.458 -15.526 1.00 81.88 78 SER A O 1
ATOM 657 N N . THR A 1 79 ? 20.771 -4.608 -16.059 1.00 86.81 79 THR A N 1
ATOM 658 C CA . THR A 1 79 ? 19.607 -5.296 -16.604 1.00 86.81 79 THR A CA 1
ATOM 659 C C . THR A 1 79 ? 19.104 -4.511 -17.796 1.00 86.81 79 THR A C 1
ATOM 661 O O . THR A 1 79 ? 18.810 -3.326 -17.670 1.00 86.81 79 THR A O 1
ATOM 664 N N . ILE A 1 80 ? 18.990 -5.180 -1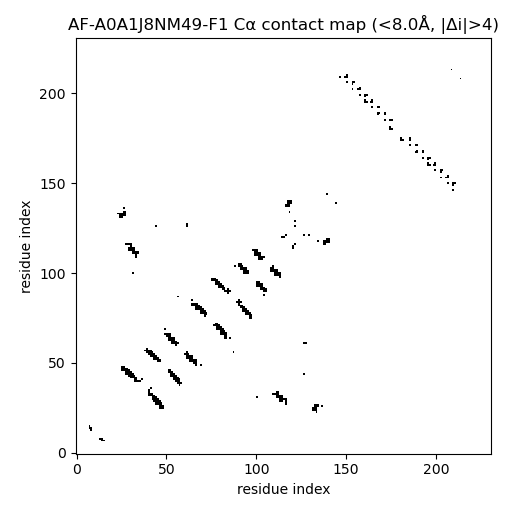8.939 1.00 87.00 80 ILE A N 1
ATOM 665 C CA . ILE A 1 80 ? 18.468 -4.595 -20.170 1.00 87.00 80 ILE A CA 1
ATOM 666 C C . ILE A 1 80 ? 17.164 -5.301 -20.525 1.00 87.00 80 ILE A C 1
ATOM 668 O O . ILE A 1 80 ? 17.137 -6.519 -20.725 1.00 87.00 80 ILE A O 1
ATOM 672 N N . TYR A 1 81 ? 16.089 -4.526 -20.587 1.00 87.00 81 TYR A N 1
ATOM 673 C CA . TYR A 1 81 ? 14.767 -4.963 -21.009 1.00 87.00 81 TYR A CA 1
ATOM 674 C C . TYR A 1 81 ? 14.585 -4.633 -22.485 1.00 87.00 81 TYR A C 1
ATOM 676 O O . TYR A 1 81 ? 14.699 -3.468 -22.873 1.00 87.00 81 TYR A O 1
ATOM 684 N N . PHE A 1 82 ? 14.288 -5.655 -23.283 1.00 85.19 82 PHE A N 1
ATOM 685 C CA . PHE A 1 82 ? 13.965 -5.515 -24.695 1.00 85.19 82 PHE A CA 1
ATOM 686 C C . PHE A 1 82 ? 12.468 -5.683 -24.888 1.00 85.19 82 PHE A C 1
ATOM 688 O O . PHE A 1 82 ? 11.914 -6.713 -24.494 1.00 85.19 82 PHE A O 1
ATOM 695 N N . PHE A 1 83 ? 11.822 -4.698 -25.501 1.00 82.75 83 PHE A N 1
ATOM 696 C CA . PHE A 1 83 ? 10.371 -4.689 -25.666 1.00 82.75 83 PHE A CA 1
ATOM 697 C C . PHE A 1 83 ? 9.960 -5.109 -27.072 1.00 82.75 83 PHE A C 1
ATOM 699 O O . PHE A 1 83 ? 10.726 -5.009 -28.035 1.00 82.75 83 PHE A O 1
ATOM 706 N N . GLU A 1 84 ? 8.733 -5.607 -27.182 1.00 81.44 84 GLU A N 1
ATOM 707 C CA . GLU A 1 84 ? 8.071 -5.707 -28.476 1.00 81.44 84 GLU A CA 1
ATOM 708 C C . GLU A 1 84 ? 7.850 -4.310 -29.076 1.00 81.44 84 GLU A C 1
ATOM 710 O O . GLU A 1 84 ? 7.847 -3.289 -28.376 1.00 81.44 84 GLU A O 1
ATOM 715 N N . LYS A 1 85 ? 7.692 -4.272 -30.402 1.00 75.75 85 LYS A N 1
ATOM 716 C CA . LYS A 1 85 ? 7.407 -3.040 -31.136 1.00 75.75 85 LYS A CA 1
ATOM 717 C C . LYS A 1 85 ? 6.139 -2.390 -30.577 1.00 75.75 85 LYS A C 1
ATOM 719 O O . LYS A 1 85 ? 5.163 -3.087 -30.308 1.00 75.75 85 LYS A O 1
ATOM 724 N N . ASN A 1 86 ? 6.156 -1.069 -30.431 1.00 70.88 86 ASN A N 1
ATOM 725 C CA . ASN A 1 86 ? 5.021 -0.306 -29.925 1.00 70.88 86 ASN A CA 1
ATOM 726 C C . ASN A 1 86 ? 4.779 0.967 -30.735 1.00 70.88 86 ASN A C 1
ATOM 728 O O . ASN A 1 86 ? 5.608 1.368 -31.552 1.00 70.88 86 ASN A O 1
ATOM 732 N N . ASP A 1 87 ? 3.637 1.600 -30.483 1.00 67.75 87 ASP A N 1
ATOM 733 C CA . ASP A 1 87 ? 3.168 2.760 -31.246 1.00 67.75 87 ASP A CA 1
ATOM 734 C C . ASP A 1 87 ? 4.007 4.019 -30.995 1.00 67.75 87 ASP A C 1
ATOM 736 O O . ASP A 1 87 ? 4.019 4.941 -31.810 1.00 67.75 87 ASP A O 1
ATOM 740 N N . TYR A 1 88 ? 4.740 4.069 -29.881 1.00 63.69 88 TYR A N 1
ATOM 741 C CA . TYR A 1 88 ? 5.581 5.212 -29.544 1.00 63.69 88 TYR A CA 1
ATOM 742 C C . TYR A 1 88 ? 6.986 5.119 -30.143 1.00 63.69 88 TYR A C 1
ATOM 744 O O . TYR A 1 88 ? 7.590 6.167 -30.401 1.00 63.69 88 TYR A O 1
ATOM 752 N N . MET A 1 89 ? 7.529 3.905 -30.310 1.00 66.44 89 MET A N 1
ATOM 753 C CA . MET A 1 89 ? 8.880 3.638 -30.810 1.00 66.44 89 MET A CA 1
ATOM 754 C C . MET A 1 89 ? 8.997 2.244 -31.453 1.00 66.44 89 MET A C 1
ATOM 756 O O . MET A 1 89 ? 8.620 1.237 -30.853 1.00 66.44 89 MET A O 1
ATOM 760 N N . ASP A 1 90 ? 9.639 2.177 -32.629 1.00 65.62 90 ASP A N 1
ATOM 761 C CA . ASP A 1 90 ? 9.913 0.921 -33.349 1.00 65.62 90 ASP A CA 1
ATOM 762 C C . ASP A 1 90 ? 10.745 -0.078 -32.522 1.00 65.62 90 ASP A C 1
ATOM 764 O O . ASP A 1 90 ? 10.533 -1.289 -32.602 1.00 65.62 90 ASP A O 1
ATOM 768 N N . SER A 1 91 ? 11.661 0.435 -31.695 1.00 68.56 91 SER A N 1
ATOM 769 C CA . SER A 1 91 ? 12.380 -0.323 -30.672 1.00 68.56 91 SER A CA 1
ATOM 770 C C . SER A 1 91 ? 12.748 0.599 -29.509 1.00 68.56 91 SER A C 1
ATOM 772 O O . SER A 1 91 ? 13.658 1.423 -29.627 1.00 68.56 91 SER A O 1
ATOM 774 N N . LEU A 1 92 ? 12.042 0.471 -28.389 1.00 78.06 92 LEU A N 1
ATOM 775 C CA . LEU A 1 92 ? 12.472 1.025 -27.108 1.00 78.06 92 LEU A CA 1
ATOM 776 C C . LEU A 1 92 ? 13.108 -0.114 -26.314 1.00 78.06 92 LEU A C 1
ATOM 778 O O . LEU A 1 92 ? 12.542 -1.201 -26.281 1.00 78.06 92 LEU A O 1
ATOM 782 N N . ASN A 1 93 ? 14.249 0.127 -25.671 1.00 86.69 93 ASN A N 1
ATOM 783 C CA . ASN A 1 93 ? 14.813 -0.772 -24.661 1.00 86.69 93 ASN A CA 1
ATOM 784 C C . ASN A 1 93 ? 15.138 0.036 -23.407 1.00 86.69 93 ASN A C 1
ATOM 786 O O . ASN A 1 93 ? 15.494 1.206 -23.510 1.00 86.69 93 ASN A O 1
ATOM 790 N N . ILE A 1 94 ? 15.051 -0.575 -22.229 1.00 88.06 94 ILE A N 1
ATOM 791 C CA . ILE A 1 94 ? 15.448 0.079 -20.977 1.00 88.06 94 ILE A CA 1
ATOM 792 C C . ILE A 1 94 ? 16.685 -0.615 -20.434 1.00 88.06 94 ILE A C 1
ATOM 794 O O . ILE A 1 94 ? 16.636 -1.801 -20.117 1.00 88.06 94 ILE A O 1
ATOM 798 N N . SER A 1 95 ? 17.778 0.130 -20.305 1.00 89.44 95 SER A N 1
ATOM 799 C CA . SER A 1 95 ? 18.998 -0.319 -19.642 1.00 89.44 95 SER A CA 1
ATOM 800 C C . SER A 1 95 ? 19.060 0.260 -18.237 1.00 89.44 95 SER A C 1
ATOM 802 O O . SER A 1 95 ? 18.886 1.460 -18.045 1.00 89.44 95 SER A O 1
ATOM 804 N N . ILE A 1 96 ? 19.304 -0.592 -17.249 1.00 88.56 96 ILE A N 1
ATOM 805 C CA . ILE A 1 96 ? 19.516 -0.208 -15.857 1.00 88.56 96 ILE A CA 1
ATOM 806 C C . ILE A 1 96 ? 20.903 -0.691 -15.480 1.00 88.56 96 ILE A C 1
ATOM 808 O O . ILE A 1 96 ? 21.147 -1.893 -15.486 1.00 88.56 96 ILE A O 1
ATOM 812 N N . VAL A 1 97 ? 21.805 0.223 -15.146 1.00 85.12 97 VAL A N 1
ATOM 813 C CA . VAL A 1 97 ? 23.174 -0.095 -14.732 1.00 85.12 97 VAL A CA 1
ATOM 814 C C . VAL A 1 97 ? 23.377 0.459 -13.334 1.00 85.12 97 VAL A C 1
ATOM 816 O O . VAL A 1 97 ? 23.398 1.678 -13.131 1.00 85.12 97 VAL A O 1
ATOM 819 N N . LYS A 1 98 ? 23.511 -0.438 -12.350 1.00 80.62 98 LYS A N 1
ATOM 820 C CA . LYS A 1 98 ? 23.531 -0.086 -10.923 1.00 80.62 98 LYS A CA 1
ATOM 821 C C . LYS A 1 98 ? 22.249 0.675 -10.540 1.00 80.62 98 LYS A C 1
ATOM 823 O O . LYS A 1 98 ? 21.210 0.049 -10.374 1.00 80.62 98 LYS A O 1
ATOM 828 N N . ASN A 1 99 ? 22.317 2.007 -10.464 1.00 72.38 99 ASN A N 1
ATOM 829 C CA . ASN A 1 99 ? 21.208 2.899 -10.096 1.00 72.38 99 ASN A CA 1
ATOM 830 C C . ASN A 1 99 ? 20.895 3.953 -11.171 1.00 72.38 99 ASN A C 1
ATOM 832 O O . ASN A 1 99 ? 20.202 4.926 -10.891 1.00 72.38 99 ASN A O 1
ATOM 836 N N . LYS A 1 100 ? 21.443 3.808 -12.381 1.00 86.19 100 LYS A N 1
ATOM 837 C CA . LYS A 1 100 ? 21.150 4.701 -13.505 1.00 86.19 100 LYS A CA 1
ATOM 838 C C . LYS A 1 100 ? 20.310 3.956 -14.523 1.00 86.19 100 LYS A C 1
ATOM 840 O O . LYS A 1 100 ? 20.607 2.800 -14.822 1.00 86.19 100 LYS A O 1
ATOM 845 N N . ALA A 1 101 ? 19.284 4.616 -15.039 1.00 90.50 101 ALA A N 1
ATOM 846 C CA . ALA A 1 101 ? 18.409 4.060 -16.052 1.00 90.50 101 ALA A CA 1
ATOM 847 C C . ALA A 1 101 ? 18.489 4.888 -17.332 1.00 90.50 101 ALA A C 1
ATOM 849 O O . ALA A 1 101 ? 18.626 6.109 -17.290 1.00 90.50 101 ALA A O 1
ATOM 850 N N . TYR A 1 102 ? 18.405 4.201 -18.463 1.00 90.69 102 TYR A N 1
ATOM 851 C CA . TYR A 1 102 ? 18.472 4.794 -19.787 1.00 90.69 102 TYR A CA 1
ATOM 852 C C . TYR A 1 102 ? 17.424 4.147 -20.683 1.00 90.69 102 TYR A C 1
ATOM 854 O O . TYR A 1 102 ? 17.317 2.920 -20.741 1.00 90.69 102 TYR A O 1
ATOM 862 N N . ALA A 1 103 ? 16.670 4.972 -21.399 1.00 88.69 103 ALA A N 1
ATOM 863 C CA . ALA A 1 103 ? 15.896 4.537 -22.546 1.00 88.69 103 ALA A CA 1
ATOM 864 C C . ALA A 1 103 ? 16.806 4.546 -23.777 1.00 88.69 103 ALA A C 1
ATOM 866 O O . ALA A 1 103 ? 17.334 5.586 -24.165 1.00 88.69 103 ALA A O 1
ATOM 867 N N . LEU A 1 104 ? 16.997 3.379 -24.378 1.00 86.25 104 LEU A N 1
ATOM 868 C CA . LEU A 1 104 ? 17.771 3.201 -25.596 1.00 86.25 104 LEU A CA 1
ATOM 869 C C . LEU A 1 104 ? 16.814 3.254 -26.784 1.00 86.25 104 LEU A C 1
ATOM 871 O O . LEU A 1 104 ? 15.900 2.427 -26.887 1.00 86.25 104 LEU A O 1
ATOM 875 N N . LYS A 1 105 ? 17.038 4.215 -27.676 1.00 76.94 105 LYS A N 1
ATOM 876 C CA . LYS A 1 105 ? 16.315 4.359 -28.937 1.00 76.94 105 LYS A CA 1
ATOM 877 C C . LYS A 1 105 ? 17.330 4.382 -30.069 1.00 76.94 105 LYS A C 1
ATOM 879 O O . LYS A 1 105 ? 18.022 5.381 -30.235 1.00 76.94 105 LYS A O 1
ATOM 884 N N . GLU A 1 106 ? 17.385 3.317 -30.865 1.00 75.44 106 GLU A N 1
ATOM 885 C CA . GLU A 1 106 ? 18.369 3.174 -31.950 1.00 75.44 106 GLU A CA 1
ATOM 886 C C . GLU A 1 106 ? 19.806 3.391 -31.430 1.00 75.44 106 GLU A C 1
ATOM 888 O O . GLU A 1 106 ? 20.327 2.536 -30.718 1.00 75.44 106 GLU A O 1
ATOM 893 N N . THR A 1 107 ? 20.427 4.532 -31.751 1.00 72.19 107 THR A N 1
ATOM 894 C CA . THR A 1 107 ? 21.774 4.942 -31.315 1.00 72.19 107 THR A CA 1
ATOM 895 C C . THR A 1 107 ? 21.771 5.991 -30.197 1.00 72.19 107 THR A C 1
ATOM 897 O O . THR A 1 107 ? 22.835 6.430 -29.766 1.00 72.19 107 THR A O 1
ATOM 900 N N . LEU A 1 108 ? 20.595 6.416 -29.729 1.00 80.69 108 LEU A N 1
ATOM 901 C CA . LEU A 1 108 ? 20.431 7.440 -28.702 1.00 80.69 108 LEU A CA 1
ATOM 902 C C . LEU A 1 108 ? 20.171 6.817 -27.331 1.00 80.69 108 LEU A C 1
ATOM 904 O O . LEU A 1 108 ? 19.291 5.968 -27.169 1.00 80.69 108 LEU A O 1
ATOM 908 N N . GLU A 1 109 ? 20.888 7.321 -26.330 1.00 87.00 109 GLU A N 1
ATOM 909 C CA . GLU A 1 109 ? 20.648 7.027 -24.920 1.00 87.00 109 GLU A CA 1
ATOM 910 C C . GLU A 1 109 ? 19.959 8.221 -24.262 1.00 87.00 109 GLU A C 1
ATOM 912 O O . GLU A 1 109 ? 20.500 9.326 -24.205 1.00 87.00 109 GLU A O 1
ATOM 917 N N . ILE A 1 110 ? 18.748 8.001 -23.761 1.00 87.44 110 ILE A N 1
ATOM 918 C CA . ILE A 1 110 ? 17.965 9.011 -23.055 1.00 87.44 110 ILE A CA 1
ATOM 919 C C . ILE A 1 110 ? 18.063 8.698 -21.560 1.00 87.44 110 ILE A C 1
ATOM 921 O O . ILE A 1 110 ? 17.555 7.655 -21.138 1.00 87.44 110 ILE A O 1
ATOM 925 N N . PRO A 1 111 ? 18.707 9.550 -20.744 1.00 90.56 111 PRO A N 1
ATOM 926 C CA . PRO A 1 111 ? 18.791 9.324 -19.309 1.00 90.56 111 PRO A CA 1
ATOM 927 C C . PRO A 1 111 ? 17.402 9.392 -18.673 1.00 90.56 111 PRO A C 1
ATOM 929 O O . PRO A 1 111 ? 16.578 10.238 -19.027 1.00 90.56 111 PRO A O 1
ATOM 932 N N . LEU A 1 112 ? 17.160 8.486 -17.730 1.00 91.69 112 LEU A N 1
ATOM 933 C CA . LEU A 1 112 ? 15.933 8.410 -16.957 1.00 91.69 112 LEU A CA 1
ATOM 934 C C . LEU A 1 112 ? 16.240 8.608 -15.475 1.00 91.69 112 LEU A C 1
ATOM 936 O O . LEU A 1 112 ? 17.086 7.921 -14.893 1.00 91.69 112 LEU A O 1
ATOM 940 N N . ASP A 1 113 ? 15.492 9.507 -14.857 1.00 91.00 113 ASP A N 1
ATOM 941 C CA . ASP A 1 113 ? 15.580 9.805 -13.441 1.00 91.00 113 ASP A CA 1
ATOM 942 C C . ASP A 1 113 ? 14.752 8.797 -12.649 1.00 91.00 113 ASP A C 1
ATOM 944 O O . ASP A 1 113 ? 13.640 8.414 -13.030 1.00 91.00 113 ASP A O 1
ATOM 948 N N . THR A 1 114 ? 15.319 8.328 -11.538 1.00 89.88 114 THR A N 1
ATOM 949 C CA . THR A 1 114 ? 14.668 7.340 -10.675 1.00 89.88 114 THR A CA 1
ATOM 950 C C . THR A 1 114 ? 13.705 8.022 -9.728 1.00 89.88 114 THR A C 1
ATOM 952 O O . THR A 1 114 ? 14.094 8.868 -8.928 1.00 89.88 114 THR A O 1
ATOM 955 N N . ILE A 1 115 ? 12.452 7.586 -9.767 1.00 89.31 115 ILE A N 1
ATOM 956 C CA . ILE A 1 115 ? 11.426 8.015 -8.831 1.00 89.31 115 ILE A CA 1
ATOM 957 C C . ILE A 1 115 ? 11.351 6.984 -7.717 1.00 89.31 115 ILE A C 1
ATOM 959 O O . ILE A 1 115 ? 11.183 5.787 -7.961 1.00 89.31 115 ILE A O 1
ATOM 963 N N . HIS A 1 116 ? 11.465 7.455 -6.478 1.00 88.19 116 HIS A N 1
ATOM 964 C CA . HIS A 1 116 ? 11.301 6.590 -5.323 1.00 88.19 116 HIS A CA 1
ATOM 965 C C . HIS A 1 116 ? 9.878 6.020 -5.277 1.00 88.19 116 HIS A C 1
ATOM 967 O O . HIS A 1 116 ? 8.898 6.750 -5.435 1.00 88.19 116 HIS A O 1
ATOM 973 N N . LEU A 1 117 ? 9.771 4.709 -5.069 1.00 89.12 117 LEU A N 1
ATOM 974 C CA . LEU A 1 117 ? 8.487 4.029 -4.992 1.00 89.12 117 LEU A CA 1
ATOM 975 C C . LEU A 1 117 ? 7.818 4.336 -3.649 1.00 89.12 117 LEU A C 1
ATOM 977 O O . LEU A 1 117 ? 8.326 3.968 -2.595 1.00 89.12 117 LEU A O 1
A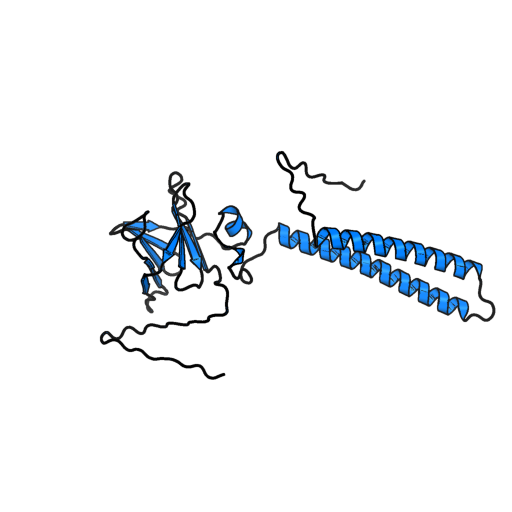TOM 981 N N . SER A 1 118 ? 6.654 4.969 -3.712 1.00 88.69 118 SER A N 1
ATOM 982 C CA . SER A 1 118 ? 5.693 5.100 -2.617 1.00 88.69 118 SER A CA 1
ATOM 983 C C . SER A 1 118 ? 4.289 4.936 -3.189 1.00 88.69 118 SER A C 1
ATOM 985 O O . SER A 1 118 ? 4.078 5.189 -4.381 1.00 88.69 118 SER A O 1
ATOM 987 N N . GLN A 1 119 ? 3.317 4.543 -2.366 1.00 87.88 119 GLN A N 1
ATOM 988 C CA . GLN A 1 119 ? 1.929 4.482 -2.832 1.00 87.88 119 GLN A CA 1
ATOM 989 C C . GLN A 1 119 ? 1.441 5.862 -3.321 1.00 87.88 119 GLN A C 1
ATOM 991 O O . GLN A 1 119 ? 0.789 5.948 -4.360 1.00 87.88 119 GLN A O 1
ATOM 996 N N . GLU A 1 120 ? 1.891 6.959 -2.694 1.00 86.19 120 GLU A N 1
ATOM 997 C CA . GLU A 1 120 ? 1.609 8.334 -3.145 1.00 86.19 120 GLU A CA 1
ATOM 998 C C . GLU A 1 120 ? 2.140 8.604 -4.559 1.00 86.19 120 GLU A C 1
ATOM 1000 O O . GLU A 1 120 ? 1.439 9.173 -5.398 1.00 86.19 120 GLU A O 1
ATOM 1005 N N . ALA A 1 121 ? 3.379 8.189 -4.848 1.00 87.19 121 ALA A N 1
ATOM 1006 C CA . ALA A 1 121 ? 3.992 8.388 -6.158 1.00 87.19 121 ALA A CA 1
ATOM 1007 C C . ALA A 1 121 ? 3.271 7.585 -7.250 1.00 87.19 121 ALA A C 1
ATOM 1009 O O . ALA A 1 121 ? 3.089 8.085 -8.364 1.00 87.19 121 ALA A O 1
ATOM 1010 N N . LEU A 1 122 ? 2.840 6.364 -6.926 1.00 89.50 122 LEU A N 1
ATOM 1011 C CA . LEU A 1 122 ? 2.077 5.504 -7.827 1.00 89.50 122 LEU A CA 1
ATOM 1012 C C . LEU A 1 122 ? 0.687 6.090 -8.127 1.00 89.50 122 LEU A C 1
ATOM 1014 O O . LEU A 1 122 ? 0.299 6.172 -9.294 1.00 89.50 122 LEU A O 1
ATOM 1018 N N . HIS A 1 123 ? -0.022 6.567 -7.099 1.00 87.31 123 HIS A N 1
ATOM 1019 C CA . HIS A 1 123 ? -1.350 7.176 -7.232 1.00 87.31 123 HIS A CA 1
ATOM 1020 C C . HIS A 1 123 ? -1.287 8.482 -8.024 1.00 87.31 123 HIS A C 1
ATOM 1022 O O . HIS A 1 123 ? -1.997 8.648 -9.014 1.00 87.31 123 HIS A O 1
ATOM 1028 N N . LYS A 1 124 ? -0.368 9.386 -7.662 1.00 86.88 124 LYS A N 1
ATOM 1029 C CA . LYS A 1 124 ? -0.202 10.688 -8.328 1.00 86.88 124 LYS A CA 1
ATOM 1030 C C . LYS A 1 124 ? 0.095 10.558 -9.822 1.00 86.88 124 LYS A C 1
ATOM 1032 O O . LYS A 1 124 ? -0.234 11.451 -10.599 1.00 86.88 124 LYS A O 1
ATOM 1037 N N . ARG A 1 125 ? 0.747 9.468 -10.234 1.00 87.88 125 ARG A N 1
ATOM 1038 C CA . ARG A 1 125 ? 1.085 9.207 -11.639 1.00 87.88 125 ARG A CA 1
ATOM 1039 C C . ARG A 1 125 ? 0.039 8.389 -12.388 1.00 87.88 125 ARG A C 1
ATOM 1041 O O . ARG A 1 125 ? 0.219 8.173 -13.588 1.00 87.88 125 ARG A O 1
ATOM 1048 N N . GLY A 1 126 ? -1.033 7.970 -11.716 1.00 87.12 126 GLY A N 1
ATOM 1049 C CA . GLY A 1 126 ? -2.129 7.219 -12.320 1.00 87.12 126 GLY A CA 1
ATOM 1050 C C . GLY A 1 126 ? -1.658 5.909 -12.940 1.00 87.12 126 GLY A C 1
ATOM 1051 O O . GLY A 1 126 ? -2.020 5.612 -14.074 1.00 87.12 126 GLY A O 1
ATOM 1052 N N . ILE A 1 127 ? -0.779 5.177 -12.248 1.00 88.12 127 ILE A N 1
ATOM 1053 C CA . ILE A 1 127 ? -0.275 3.883 -12.723 1.00 88.12 127 ILE A CA 1
ATOM 1054 C C . ILE A 1 127 ? -1.466 2.928 -12.922 1.00 88.12 127 ILE A C 1
ATOM 1056 O O . ILE A 1 127 ? -2.333 2.851 -12.049 1.00 88.12 127 ILE A O 1
ATOM 1060 N N . PRO A 1 128 ? -1.550 2.204 -14.049 1.00 81.88 128 PRO A N 1
ATOM 1061 C CA . PRO A 1 128 ? -2.680 1.328 -14.321 1.00 81.88 128 PRO A CA 1
ATOM 1062 C C . PRO A 1 128 ? -2.673 0.110 -13.394 1.00 81.88 128 PRO A C 1
ATOM 1064 O O . PRO A 1 128 ? -1.618 -0.375 -12.985 1.00 81.88 128 PRO A O 1
ATOM 1067 N N . ASN A 1 129 ? -3.864 -0.423 -13.111 1.00 82.44 129 ASN A N 1
ATOM 1068 C CA . ASN A 1 129 ? -4.056 -1.710 -12.437 1.00 82.44 129 ASN A CA 1
ATOM 1069 C C . ASN A 1 129 ? -3.341 -1.854 -11.077 1.00 82.44 129 ASN A C 1
ATOM 1071 O O . ASN A 1 129 ? -2.929 -2.957 -10.717 1.00 82.44 129 ASN A O 1
ATOM 1075 N N . LEU A 1 130 ? -3.220 -0.775 -10.290 1.00 83.19 130 LEU A N 1
ATOM 1076 C CA . LEU A 1 130 ? -2.571 -0.818 -8.968 1.00 83.19 130 LEU A CA 1
ATOM 1077 C C . LEU A 1 130 ? -3.155 -1.887 -8.032 1.00 83.19 130 LEU A C 1
ATOM 1079 O O . LEU A 1 130 ? -2.410 -2.516 -7.286 1.00 83.19 130 LEU A O 1
ATOM 1083 N N . SER A 1 131 ? -4.458 -2.164 -8.124 1.00 81.44 131 SER A N 1
ATOM 1084 C CA . SER A 1 131 ? -5.140 -3.216 -7.354 1.00 81.44 131 SER A CA 1
ATOM 1085 C C . SER A 1 131 ? -4.650 -4.640 -7.668 1.00 81.44 131 SER A C 1
ATOM 1087 O O . SER A 1 131 ? -4.789 -5.554 -6.842 1.00 81.44 131 SER A O 1
ATOM 1089 N N . LEU A 1 132 ? -4.061 -4.848 -8.849 1.00 83.44 132 LEU A N 1
ATOM 1090 C CA . LEU A 1 132 ? -3.478 -6.120 -9.279 1.00 83.44 132 LEU A CA 1
ATOM 1091 C C . LEU A 1 132 ? -2.019 -6.280 -8.836 1.00 83.44 132 LEU A C 1
ATOM 1093 O O . LEU A 1 132 ? -1.463 -7.366 -8.998 1.00 83.44 132 LEU A O 1
ATOM 1097 N N . LEU A 1 133 ? -1.407 -5.241 -8.263 1.00 86.00 133 LEU A N 1
ATOM 1098 C CA . LEU A 1 133 ? -0.031 -5.273 -7.778 1.00 86.00 133 LEU A CA 1
ATOM 1099 C C . LEU A 1 133 ? 0.032 -5.677 -6.303 1.00 86.00 133 LEU A C 1
ATOM 1101 O O . LEU A 1 133 ? -0.911 -5.494 -5.533 1.00 86.00 133 LEU A O 1
ATOM 1105 N N . ASP A 1 134 ? 1.173 -6.234 -5.910 1.00 88.25 134 ASP A N 1
ATOM 1106 C CA . ASP A 1 134 ? 1.531 -6.391 -4.503 1.00 88.25 134 ASP A CA 1
ATOM 1107 C C . ASP A 1 134 ? 2.323 -5.158 -4.045 1.00 88.25 134 ASP A C 1
ATOM 1109 O O . ASP A 1 134 ? 3.471 -4.957 -4.447 1.00 88.25 134 ASP A O 1
ATOM 1113 N N . LEU A 1 135 ? 1.694 -4.327 -3.211 1.00 87.12 135 LEU A N 1
ATOM 1114 C CA . LEU A 1 135 ? 2.268 -3.085 -2.683 1.00 87.12 135 LEU A CA 1
ATOM 1115 C C . LEU A 1 135 ? 2.897 -3.253 -1.289 1.00 87.12 135 LEU A C 1
ATOM 1117 O O . LEU A 1 135 ? 3.366 -2.274 -0.717 1.00 87.12 135 LEU A O 1
ATOM 1121 N N . THR A 1 136 ? 2.962 -4.474 -0.743 1.00 84.69 136 THR A N 1
ATOM 1122 C CA . THR A 1 136 ? 3.430 -4.730 0.638 1.00 84.69 136 THR A CA 1
ATOM 1123 C C . THR A 1 136 ? 4.856 -4.261 0.921 1.00 84.69 136 THR A C 1
ATOM 1125 O O . THR A 1 136 ? 5.205 -3.999 2.068 1.00 84.69 136 THR A O 1
ATOM 1128 N N . SER A 1 137 ? 5.701 -4.162 -0.109 1.00 79.00 137 SER A N 1
ATOM 1129 C CA . SER A 1 137 ? 7.092 -3.713 0.014 1.00 79.00 137 SER A CA 1
ATOM 1130 C C . SER A 1 137 ? 7.276 -2.202 -0.138 1.00 79.00 137 SER A C 1
ATOM 1132 O O . SER A 1 137 ? 8.415 -1.739 -0.167 1.00 79.00 137 SER A O 1
ATOM 1134 N N . ILE A 1 138 ? 6.194 -1.441 -0.310 1.00 85.81 138 ILE A N 1
ATOM 1135 C CA . ILE A 1 138 ? 6.235 -0.011 -0.617 1.00 85.81 138 ILE A CA 1
ATOM 1136 C C . ILE A 1 138 ? 5.646 0.774 0.552 1.00 85.81 138 ILE A C 1
ATOM 1138 O O . ILE A 1 138 ? 4.635 0.347 1.109 1.00 85.81 138 ILE A O 1
ATOM 1142 N N . PRO A 1 139 ? 6.235 1.928 0.916 1.00 82.69 139 PRO A N 1
ATOM 1143 C CA . PRO A 1 139 ? 5.664 2.794 1.936 1.00 82.69 139 PRO A CA 1
ATOM 1144 C C . PRO A 1 139 ? 4.220 3.188 1.611 1.00 82.69 139 PRO A C 1
ATOM 1146 O O . PRO A 1 139 ? 3.928 3.645 0.499 1.00 82.69 139 PRO A O 1
ATOM 1149 N N . GLU A 1 140 ? 3.348 3.014 2.604 1.00 79.69 140 GLU A N 1
ATOM 1150 C CA . GLU A 1 140 ? 1.954 3.467 2.595 1.00 79.69 140 GLU A CA 1
ATOM 1151 C C . GLU A 1 140 ? 1.867 4.986 2.403 1.00 79.69 140 GLU A C 1
ATOM 1153 O O . GLU A 1 140 ? 2.833 5.726 2.629 1.00 79.69 140 GLU A O 1
ATOM 1158 N N . THR A 1 141 ? 0.703 5.458 1.969 1.00 76.69 141 THR A N 1
ATOM 1159 C CA . THR A 1 141 ? 0.423 6.895 1.903 1.00 76.69 141 THR A CA 1
ATOM 1160 C C . THR A 1 141 ? 0.300 7.492 3.303 1.00 76.69 141 THR A C 1
ATOM 1162 O O . THR A 1 141 ? -0.084 6.814 4.260 1.00 76.69 141 THR A O 1
ATOM 1165 N N . ARG A 1 142 ? 0.578 8.794 3.444 1.00 76.19 142 ARG A N 1
ATOM 1166 C CA . ARG A 1 142 ? 0.331 9.503 4.711 1.00 76.19 142 ARG A CA 1
ATOM 1167 C C . ARG A 1 142 ? -1.126 9.400 5.160 1.00 76.19 142 ARG A C 1
ATOM 1169 O O . ARG A 1 142 ? -1.378 9.281 6.354 1.00 76.19 142 ARG A O 1
ATOM 1176 N N . GLU A 1 143 ? -2.061 9.431 4.215 1.00 77.12 143 GLU A N 1
ATOM 1177 C CA . GLU A 1 143 ? -3.498 9.312 4.480 1.00 77.12 143 GLU A CA 1
ATOM 1178 C C . GLU A 1 143 ? -3.861 7.941 5.063 1.00 77.12 143 GLU A C 1
ATOM 1180 O O . GLU A 1 143 ? -4.589 7.871 6.050 1.00 77.12 143 GLU A O 1
ATOM 1185 N N . GLU A 1 144 ? -3.309 6.850 4.527 1.00 77.25 144 GLU A N 1
ATOM 1186 C CA . GLU A 1 144 ? -3.512 5.501 5.075 1.00 77.25 144 GLU A CA 1
ATOM 1187 C C . GLU A 1 144 ? -2.933 5.356 6.483 1.00 77.25 144 GLU A C 1
ATOM 1189 O O . GLU A 1 144 ? -3.578 4.775 7.359 1.00 77.25 144 GLU A O 1
ATOM 1194 N N . VAL A 1 145 ? -1.735 5.904 6.717 1.00 78.19 145 VAL A N 1
ATOM 1195 C CA . VAL A 1 145 ? -1.116 5.906 8.050 1.00 78.19 145 VAL A CA 1
ATOM 1196 C C . VAL A 1 145 ? -1.979 6.690 9.036 1.00 78.19 145 VAL A C 1
ATOM 1198 O O . VAL A 1 145 ? -2.253 6.191 10.126 1.00 78.19 145 VAL A O 1
ATOM 1201 N N . GLN A 1 146 ? -2.459 7.876 8.651 1.00 78.94 146 GLN A N 1
ATOM 1202 C CA . GLN A 1 146 ? -3.336 8.681 9.501 1.00 78.94 146 GLN A CA 1
ATOM 1203 C C . GLN A 1 146 ? -4.651 7.955 9.797 1.00 78.94 146 GLN A C 1
ATOM 1205 O O . GLN A 1 146 ? -5.048 7.866 10.953 1.00 78.94 146 GLN A O 1
ATOM 1210 N N . LYS A 1 147 ? -5.277 7.340 8.788 1.00 83.12 147 LYS A N 1
ATOM 1211 C CA . LYS A 1 147 ? -6.502 6.553 8.974 1.00 83.12 147 LYS A CA 1
ATOM 1212 C C . LYS A 1 147 ? -6.304 5.419 9.984 1.00 83.12 147 LYS A C 1
ATOM 1214 O O . LYS A 1 147 ? -7.179 5.176 10.810 1.00 83.12 147 LYS A O 1
ATOM 1219 N N . LYS A 1 148 ? -5.168 4.714 9.934 1.00 83.81 148 LYS A N 1
ATOM 1220 C CA . LYS A 1 148 ? -4.846 3.666 10.918 1.00 83.81 148 LYS A CA 1
ATOM 1221 C C . LYS A 1 148 ? -4.686 4.230 12.326 1.00 83.81 148 LYS A C 1
ATOM 1223 O O . LYS A 1 148 ? -5.214 3.633 13.257 1.00 83.81 148 LYS A O 1
ATOM 1228 N N . LEU A 1 149 ? -4.010 5.371 12.470 1.00 84.25 149 LEU A N 1
ATOM 1229 C CA . LEU A 1 149 ? -3.874 6.048 13.761 1.00 84.25 149 LEU A CA 1
ATOM 1230 C C . LEU A 1 149 ? -5.244 6.429 14.333 1.00 84.25 149 LEU A C 1
ATOM 1232 O O . LEU A 1 149 ? -5.532 6.082 15.474 1.00 84.25 149 LEU A O 1
ATOM 1236 N N . ASP A 1 150 ? -6.114 7.037 13.527 1.00 86.31 150 ASP A N 1
ATOM 1237 C CA . ASP A 1 150 ? -7.462 7.430 13.954 1.00 86.31 150 ASP A CA 1
ATOM 1238 C C . ASP A 1 150 ? -8.297 6.206 14.386 1.00 86.31 150 ASP A C 1
ATOM 1240 O O . ASP A 1 150 ? -9.005 6.232 15.399 1.00 86.31 150 ASP A O 1
ATOM 1244 N N . LEU A 1 151 ? -8.196 5.097 13.641 1.00 89.38 151 LEU A N 1
ATOM 1245 C CA . LEU A 1 151 ? -8.835 3.827 13.997 1.00 89.38 151 LEU A CA 1
ATOM 1246 C C . LEU A 1 151 ? -8.306 3.276 15.328 1.00 89.38 151 LEU A C 1
ATOM 1248 O O . LEU A 1 151 ? -9.095 2.843 16.172 1.00 89.38 151 LEU A O 1
ATOM 1252 N N . ASP A 1 152 ? -6.991 3.293 15.530 1.00 90.25 152 ASP A N 1
ATOM 1253 C CA . ASP A 1 152 ? -6.356 2.799 16.751 1.00 90.25 152 ASP A CA 1
ATOM 1254 C C . ASP A 1 152 ? -6.723 3.655 17.967 1.00 90.25 152 ASP A C 1
ATOM 1256 O O . ASP A 1 152 ? -7.048 3.109 19.026 1.00 90.25 152 ASP A O 1
ATOM 1260 N N . GLU A 1 153 ? -6.760 4.980 17.822 1.00 89.69 153 GLU A N 1
ATOM 1261 C CA . GLU A 1 153 ? -7.232 5.896 18.863 1.00 89.69 153 GLU A CA 1
ATOM 1262 C C . GLU A 1 153 ? -8.670 5.565 19.282 1.00 89.69 153 GLU A C 1
ATOM 1264 O O . GLU A 1 153 ? -8.956 5.417 20.476 1.00 89.69 153 GLU A O 1
ATOM 1269 N N . LYS A 1 154 ? -9.569 5.333 18.316 1.00 90.19 154 LYS A N 1
ATOM 1270 C CA . LYS A 1 154 ? -10.955 4.937 18.610 1.00 90.19 154 LYS A CA 1
ATOM 1271 C C . LYS A 1 154 ? -11.070 3.576 19.283 1.00 90.19 154 LYS A C 1
ATOM 1273 O O . LYS A 1 154 ? -11.860 3.423 20.219 1.00 90.19 154 LYS A O 1
ATOM 1278 N N . ARG A 1 155 ? -10.258 2.592 18.890 1.00 92.94 155 ARG A N 1
ATOM 1279 C CA . ARG A 1 155 ? -10.196 1.301 19.600 1.00 92.94 155 ARG A CA 1
ATOM 1280 C C . ARG A 1 155 ? -9.731 1.479 21.046 1.00 92.94 155 ARG A C 1
ATOM 1282 O O . ARG A 1 155 ? -10.287 0.846 21.946 1.00 92.94 155 ARG A O 1
ATOM 1289 N N . GLN A 1 156 ? -8.764 2.362 21.295 1.00 94.31 156 GLN A N 1
ATOM 1290 C CA . GLN A 1 156 ? -8.302 2.660 22.652 1.00 94.31 156 GLN A CA 1
ATOM 1291 C C . GLN A 1 156 ? -9.375 3.350 23.503 1.00 94.31 156 GLN A C 1
ATOM 1293 O O . GLN A 1 156 ? -9.501 3.025 24.684 1.00 94.31 156 GLN A O 1
ATOM 1298 N N . GLU A 1 157 ? -10.162 4.272 22.941 1.00 94.12 157 GLU A N 1
ATOM 1299 C CA . GLU A 1 157 ? -11.299 4.892 23.641 1.00 94.12 157 GLU A CA 1
ATOM 1300 C C . GLU A 1 157 ? -12.319 3.840 24.099 1.00 94.12 157 GLU A C 1
ATOM 1302 O O . GLU A 1 157 ? -12.702 3.815 25.272 1.00 94.12 157 GLU A O 1
ATOM 1307 N N . ILE A 1 158 ? -12.691 2.914 23.209 1.00 95.19 158 ILE A N 1
ATOM 1308 C CA . ILE A 1 158 ? -13.588 1.792 23.527 1.00 95.19 158 ILE A CA 1
ATOM 1309 C C . ILE A 1 158 ? -13.009 0.936 24.659 1.00 95.19 158 ILE A C 1
ATOM 1311 O O . ILE A 1 158 ? -13.717 0.632 25.623 1.00 95.19 158 ILE A O 1
ATOM 1315 N N . GLN A 1 159 ? -11.722 0.588 24.582 1.00 95.69 159 GLN A N 1
ATOM 1316 C CA . GLN A 1 159 ? -11.067 -0.232 25.601 1.00 95.69 159 GLN A CA 1
ATOM 1317 C C . GLN A 1 159 ? -11.014 0.468 26.967 1.00 95.69 159 GLN A C 1
ATOM 1319 O O . GLN A 1 159 ? -11.212 -0.173 28.001 1.00 95.69 159 GLN A O 1
ATOM 1324 N N . LYS A 1 160 ? -10.772 1.785 27.000 1.00 96.06 160 LYS A N 1
ATOM 1325 C CA . LYS A 1 160 ? -10.795 2.575 28.242 1.00 96.06 160 LYS A CA 1
ATOM 1326 C C . LYS A 1 160 ? -12.175 2.527 28.896 1.00 96.06 160 LYS A C 1
ATOM 1328 O O . LYS A 1 160 ? -12.263 2.257 30.092 1.00 96.06 160 LYS A O 1
ATOM 1333 N N . VAL A 1 161 ? -13.238 2.733 28.119 1.00 96.75 161 VAL A N 1
ATOM 1334 C CA . VAL A 1 161 ? -14.623 2.660 28.614 1.00 96.75 161 VAL A CA 1
ATOM 1335 C C . VAL A 1 161 ? -14.954 1.258 29.130 1.00 96.75 161 VAL A C 1
ATOM 1337 O O . VAL A 1 161 ? -15.536 1.112 30.202 1.00 96.75 161 VAL A O 1
ATOM 1340 N N . GLU A 1 162 ? -14.531 0.214 28.420 1.00 96.00 162 GLU A N 1
ATOM 1341 C CA . GLU A 1 162 ? -14.714 -1.175 28.846 1.00 96.00 162 GLU A CA 1
ATOM 1342 C C . GLU A 1 162 ? -14.020 -1.476 30.181 1.00 96.00 162 GLU A C 1
ATOM 1344 O O . GLU A 1 162 ? -14.630 -2.058 31.080 1.00 96.00 162 GLU A O 1
ATOM 1349 N N . ASN A 1 163 ? -12.790 -0.995 30.362 1.00 97.50 163 ASN A N 1
ATOM 1350 C CA . ASN A 1 163 ? -12.069 -1.134 31.625 1.00 97.50 163 ASN A CA 1
ATOM 1351 C C . ASN A 1 163 ? -12.787 -0.418 32.783 1.00 97.50 163 ASN A C 1
ATOM 1353 O O . ASN A 1 163 ? -12.839 -0.959 33.890 1.00 97.50 163 ASN A O 1
ATOM 1357 N N . ILE A 1 164 ?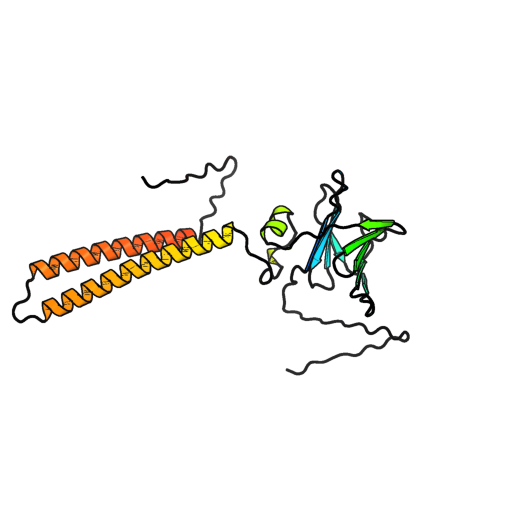 -13.371 0.762 32.537 1.00 96.88 164 ILE A N 1
ATOM 1358 C CA . ILE A 1 164 ? -14.166 1.493 33.538 1.00 96.88 164 ILE A CA 1
ATOM 1359 C C . ILE A 1 164 ? -15.411 0.689 33.928 1.00 96.88 164 ILE A C 1
ATOM 1361 O O . ILE A 1 164 ? -15.663 0.501 35.117 1.00 96.88 164 ILE A O 1
ATOM 1365 N N . ILE A 1 165 ? -16.156 0.158 32.952 1.00 97.00 165 ILE A N 1
ATOM 1366 C CA . ILE A 1 165 ? -17.343 -0.674 33.207 1.00 97.00 165 ILE A CA 1
ATOM 1367 C C . ILE A 1 165 ? -16.981 -1.886 34.074 1.00 97.00 165 ILE A C 1
ATOM 1369 O O . ILE A 1 165 ? -17.673 -2.172 35.051 1.00 97.00 165 ILE A O 1
ATOM 1373 N N . ILE A 1 166 ? -15.882 -2.576 33.751 1.00 96.56 166 ILE A N 1
ATOM 1374 C CA . ILE A 1 166 ? -15.400 -3.733 34.519 1.00 96.56 166 ILE A CA 1
ATOM 1375 C C . ILE A 1 166 ? -15.045 -3.325 35.955 1.00 96.56 166 ILE A C 1
ATOM 1377 O O . ILE A 1 166 ? -15.408 -4.027 36.901 1.00 96.56 166 ILE A O 1
ATOM 1381 N N . LEU A 1 167 ? -14.348 -2.200 36.138 1.00 97.56 167 LEU A N 1
ATOM 1382 C CA . LEU A 1 167 ? -13.956 -1.710 37.460 1.00 97.56 167 LEU A CA 1
ATOM 1383 C C . LEU A 1 167 ? -15.176 -1.356 38.322 1.00 97.56 167 LEU A C 1
ATOM 1385 O O . LEU A 1 167 ? -15.238 -1.746 39.491 1.00 97.56 167 LEU A O 1
ATOM 1389 N N . LEU A 1 168 ? -16.158 -0.659 37.746 1.00 96.25 168 LEU A N 1
ATOM 1390 C CA . LEU A 1 168 ? -17.406 -0.319 38.429 1.00 96.25 168 LEU A CA 1
ATOM 1391 C C . LEU A 1 168 ? -18.204 -1.581 38.775 1.00 96.25 168 LEU A C 1
ATOM 1393 O O . LEU A 1 168 ? -18.697 -1.695 39.893 1.00 96.25 168 LEU A O 1
ATOM 1397 N N . GLY A 1 169 ? -18.262 -2.559 37.865 1.00 96.00 169 GLY A N 1
ATOM 1398 C CA . GLY A 1 169 ? -18.922 -3.845 38.099 1.00 96.00 169 GLY A CA 1
ATOM 1399 C C . GLY A 1 169 ? -18.321 -4.611 39.281 1.00 96.00 169 GLY A C 1
ATOM 1400 O O . GLY A 1 169 ? -19.049 -5.005 40.188 1.00 96.00 169 GLY A O 1
ATOM 1401 N N . LYS A 1 170 ? -16.987 -4.726 39.336 1.00 96.31 170 LYS A N 1
ATOM 1402 C CA . LYS A 1 170 ? -16.277 -5.316 40.488 1.00 96.31 170 LYS A CA 1
ATOM 1403 C C . LYS A 1 170 ? -16.511 -4.533 41.779 1.00 96.31 170 LYS A C 1
ATOM 1405 O O . LYS A 1 170 ? -16.612 -5.111 42.856 1.00 96.31 170 LYS A O 1
ATOM 1410 N N . THR A 1 171 ? -16.588 -3.206 41.686 1.00 95.31 171 THR A N 1
ATOM 1411 C CA . THR A 1 171 ? -16.878 -2.353 42.846 1.00 95.31 171 THR A CA 1
ATOM 1412 C C . THR A 1 171 ? -18.276 -2.635 43.393 1.00 95.31 171 THR A C 1
ATOM 1414 O O . THR A 1 171 ? -18.428 -2.801 44.601 1.00 95.31 171 THR A O 1
ATOM 1417 N N . ILE A 1 172 ? -19.281 -2.761 42.523 1.00 94.94 172 ILE A N 1
ATOM 1418 C CA . ILE A 1 172 ? -20.641 -3.144 42.919 1.00 94.94 172 ILE A CA 1
ATOM 1419 C C . ILE A 1 172 ? -20.645 -4.521 43.585 1.00 94.94 172 ILE A C 1
ATOM 1421 O O . ILE A 1 172 ? -21.200 -4.650 44.672 1.00 94.94 172 ILE A O 1
ATOM 1425 N N . GLU A 1 173 ? -19.993 -5.516 42.980 1.00 94.31 173 GLU A N 1
ATOM 1426 C CA . GLU A 1 173 ? -19.889 -6.875 43.530 1.00 94.31 173 GLU A CA 1
ATOM 1427 C C . GLU A 1 173 ? -19.293 -6.861 44.949 1.00 94.31 173 GLU A C 1
ATOM 1429 O O . GLU A 1 173 ? -19.856 -7.439 45.880 1.00 94.31 173 GLU A O 1
ATOM 1434 N N . ASN A 1 174 ? -18.208 -6.109 45.155 1.00 93.94 174 ASN A N 1
ATOM 1435 C CA . ASN A 1 174 ? -17.592 -5.942 46.472 1.00 93.94 174 ASN A CA 1
ATOM 1436 C C . ASN A 1 174 ? -18.538 -5.287 47.493 1.00 93.94 174 ASN A C 1
ATOM 1438 O O . ASN A 1 174 ? -18.582 -5.717 48.645 1.00 93.94 174 ASN A O 1
ATOM 1442 N N . ILE A 1 175 ? -19.296 -4.260 47.091 1.00 92.88 175 ILE A N 1
ATOM 1443 C CA . ILE A 1 175 ? -20.257 -3.573 47.970 1.00 92.88 175 ILE A CA 1
ATOM 1444 C C . ILE A 1 175 ? -21.431 -4.495 48.322 1.00 92.88 175 ILE A C 1
ATOM 1446 O O . ILE A 1 175 ? -21.881 -4.504 49.467 1.00 92.88 175 ILE A O 1
ATOM 1450 N N . GLN A 1 176 ? -21.923 -5.282 47.364 1.00 91.31 176 GLN A N 1
ATOM 1451 C CA . GLN A 1 176 ? -23.033 -6.217 47.567 1.00 91.31 176 GLN A CA 1
ATOM 1452 C C . GLN A 1 176 ? -22.682 -7.347 48.544 1.00 91.31 176 GLN A C 1
ATOM 1454 O O . GLN A 1 176 ? -23.564 -7.824 49.252 1.00 91.31 176 GLN A O 1
ATOM 1459 N N . ASN A 1 177 ? -21.403 -7.719 48.641 1.00 93.56 177 ASN A N 1
ATOM 1460 C CA . ASN A 1 177 ? -20.908 -8.727 49.582 1.00 93.56 177 ASN A CA 1
ATOM 1461 C C . ASN A 1 177 ? -20.766 -8.223 51.035 1.00 93.56 177 ASN A C 1
ATOM 1463 O O . ASN A 1 177 ? -20.380 -8.987 51.923 1.00 93.56 177 ASN A O 1
ATOM 1467 N N . LEU A 1 178 ? -21.061 -6.948 51.314 1.00 92.62 178 LEU A N 1
ATOM 1468 C CA . LEU A 1 178 ? -21.059 -6.410 52.676 1.00 92.62 178 LEU A CA 1
ATOM 1469 C C . LEU A 1 178 ? -22.250 -6.939 53.489 1.00 92.62 178 LEU A C 1
ATOM 1471 O O . LEU A 1 178 ? -23.339 -7.155 52.969 1.00 92.62 178 LEU A O 1
ATOM 1475 N N . LYS A 1 179 ? -22.076 -7.053 54.814 1.00 92.00 179 LYS A N 1
ATOM 1476 C CA . LYS A 1 179 ? -23.144 -7.479 55.742 1.00 92.00 179 LYS A CA 1
ATOM 1477 C C . LYS A 1 179 ? -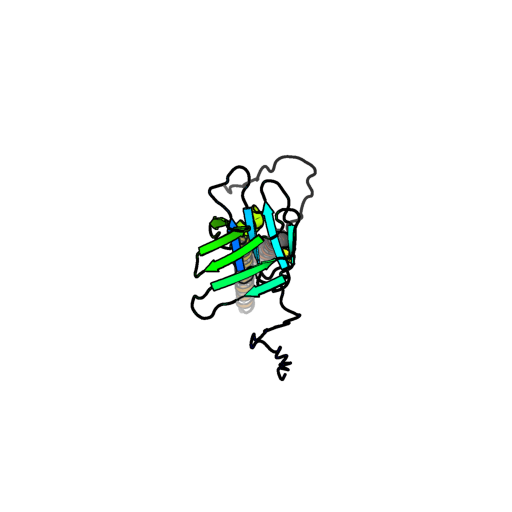24.386 -6.572 55.693 1.00 92.00 179 LYS A C 1
ATOM 1479 O O . LYS A 1 179 ? -25.495 -7.050 55.907 1.00 92.00 179 LYS A O 1
ATOM 1484 N N . TYR A 1 180 ? -24.186 -5.280 55.421 1.00 91.62 180 TYR A N 1
ATOM 1485 C CA . TYR A 1 180 ? -25.241 -4.282 55.231 1.00 91.62 180 TYR A CA 1
ATOM 1486 C C . TYR A 1 180 ? -24.898 -3.412 54.012 1.00 91.62 180 TYR A C 1
ATOM 1488 O O . TYR A 1 180 ? -24.213 -2.397 54.159 1.00 91.62 180 TYR A O 1
ATOM 1496 N N . PRO A 1 181 ? -25.295 -3.822 52.798 1.00 87.81 181 PRO A N 1
ATOM 1497 C CA . PRO A 1 181 ? -24.914 -3.122 51.582 1.00 87.81 181 PRO A CA 1
ATOM 1498 C C . PRO A 1 181 ? -25.676 -1.787 51.445 1.00 87.81 181 PRO A C 1
ATOM 1500 O O . PRO A 1 181 ? -26.905 -1.764 51.558 1.00 87.81 181 PRO A O 1
ATOM 1503 N N . PRO A 1 182 ? -24.989 -0.664 51.167 1.00 92.75 182 PRO A N 1
ATOM 1504 C CA . PRO A 1 182 ? -25.632 0.616 50.887 1.00 92.75 182 PRO A CA 1
ATOM 1505 C C . PRO A 1 182 ? -26.281 0.605 49.492 1.00 92.75 182 PRO A C 1
ATOM 1507 O O . PRO A 1 182 ? -25.638 0.901 48.483 1.00 92.75 182 PRO A O 1
ATOM 1510 N N . ILE A 1 183 ? -27.574 0.274 49.436 1.00 91.75 183 ILE A N 1
ATOM 1511 C CA . ILE A 1 183 ? -28.340 0.097 48.185 1.00 91.75 183 ILE A CA 1
ATOM 1512 C C . ILE A 1 183 ? -28.279 1.346 47.290 1.00 91.75 183 ILE A C 1
ATOM 1514 O O . ILE A 1 183 ? -28.128 1.233 46.076 1.00 91.75 183 ILE A O 1
ATOM 1518 N N . GLU A 1 184 ? -28.325 2.546 47.873 1.00 92.25 184 GLU A N 1
ATOM 1519 C CA . GLU A 1 184 ? -28.260 3.794 47.104 1.00 92.25 184 GLU A CA 1
ATOM 1520 C C . GLU A 1 184 ? -26.929 3.949 46.345 1.00 92.25 184 GLU A C 1
ATOM 1522 O O . GLU A 1 184 ? -26.914 4.387 45.195 1.00 92.25 184 GLU A O 1
ATOM 1527 N N . SER A 1 185 ? -25.808 3.530 46.943 1.00 90.31 185 SER A N 1
ATOM 1528 C CA . SER A 1 185 ? -24.499 3.544 46.280 1.00 90.31 185 SER A CA 1
ATOM 1529 C C . SER A 1 185 ? -24.433 2.539 45.131 1.00 90.31 185 SER A C 1
ATOM 1531 O O . SER A 1 185 ? -23.892 2.858 44.074 1.00 90.31 185 SER A O 1
ATOM 1533 N N . VAL A 1 186 ? -25.019 1.351 45.307 1.00 92.25 186 VAL A N 1
ATOM 1534 C CA . VAL A 1 186 ? -25.106 0.326 44.253 1.00 92.25 186 VAL A CA 1
ATOM 1535 C C . VAL A 1 186 ? -25.917 0.834 43.059 1.00 92.25 186 VAL A C 1
ATOM 1537 O O . VAL A 1 186 ? -25.484 0.672 41.916 1.00 92.25 186 VAL A O 1
ATOM 1540 N N . ASN A 1 187 ? -27.048 1.497 43.309 1.00 93.31 187 ASN A N 1
ATOM 1541 C CA . ASN A 1 187 ? -27.885 2.066 42.250 1.00 93.31 187 ASN A CA 1
ATOM 1542 C C . ASN A 1 187 ? -27.138 3.159 41.473 1.00 93.31 187 ASN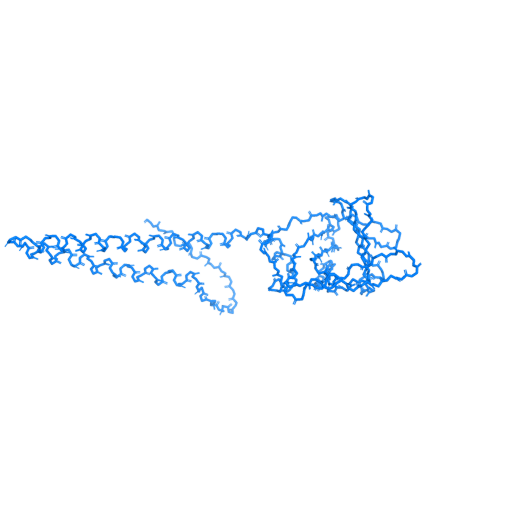 A C 1
ATOM 1544 O O . ASN A 1 187 ? -27.050 3.078 40.252 1.00 93.31 187 ASN A O 1
ATOM 1548 N N . ARG A 1 188 ? -26.488 4.106 42.167 1.00 94.44 188 ARG A N 1
ATOM 1549 C CA . ARG A 1 188 ? -25.702 5.172 41.514 1.00 94.44 188 ARG A CA 1
ATOM 1550 C C . ARG A 1 188 ? -24.575 4.626 40.632 1.00 94.44 188 ARG A C 1
ATOM 1552 O O . ARG A 1 188 ? -24.355 5.130 39.535 1.00 94.44 188 ARG A O 1
ATOM 1559 N N . LEU A 1 189 ? -23.854 3.603 41.096 1.00 94.69 189 LEU A N 1
ATOM 1560 C CA . LEU A 1 189 ? -22.799 2.960 40.301 1.00 94.69 189 LEU A CA 1
ATOM 1561 C C . LEU A 1 189 ? -23.378 2.192 39.103 1.00 94.69 189 LEU A C 1
ATOM 1563 O O . LEU A 1 189 ? -22.775 2.181 38.031 1.00 94.69 189 LEU A O 1
ATOM 1567 N N . SER A 1 190 ? -24.555 1.583 39.262 1.00 94.69 190 SER A N 1
ATOM 1568 C CA . SER A 1 190 ? -25.260 0.901 38.169 1.00 94.69 190 SER A CA 1
ATOM 1569 C C . SER A 1 190 ? -25.694 1.885 37.079 1.00 94.69 190 SER A C 1
ATOM 1571 O O . SER A 1 190 ? -25.503 1.607 35.895 1.00 94.69 190 SER A O 1
ATOM 1573 N N . ASP A 1 191 ? -26.188 3.064 37.465 1.00 96.62 191 ASP A N 1
ATOM 1574 C CA . ASP A 1 191 ? -26.531 4.140 36.530 1.00 96.62 191 ASP A CA 1
ATOM 1575 C C . ASP A 1 191 ? -25.293 4.630 35.765 1.00 96.62 191 ASP A C 1
ATOM 1577 O O . ASP A 1 191 ? -25.330 4.769 34.542 1.00 96.62 191 ASP A O 1
ATOM 1581 N N . GLN A 1 192 ? -24.156 4.799 36.451 1.00 95.50 192 GLN A N 1
ATOM 1582 C CA . GLN A 1 192 ? -22.885 5.143 35.800 1.00 95.50 192 GLN A CA 1
ATOM 1583 C C . GLN A 1 192 ? -22.444 4.083 34.784 1.00 95.50 192 GLN A C 1
ATOM 1585 O O . GLN A 1 192 ? -22.011 4.429 33.686 1.00 95.50 192 GLN A O 1
ATOM 1590 N N . ILE A 1 193 ? -22.585 2.793 35.105 1.00 96.75 193 ILE A N 1
ATOM 1591 C CA . ILE A 1 193 ? -22.294 1.711 34.153 1.00 96.75 193 ILE A CA 1
ATOM 1592 C C . ILE A 1 193 ? -23.165 1.836 32.899 1.00 96.75 193 ILE A C 1
ATOM 1594 O O . ILE A 1 193 ? -22.661 1.623 31.796 1.00 96.75 193 ILE A O 1
ATOM 1598 N N . ASN A 1 194 ? -24.448 2.177 33.037 1.00 96.69 194 ASN A N 1
ATOM 1599 C CA . ASN A 1 194 ? -25.337 2.347 31.886 1.00 96.69 194 ASN A CA 1
ATOM 1600 C C . ASN A 1 194 ? -24.891 3.511 30.991 1.00 96.69 194 ASN A C 1
ATOM 1602 O O . ASN A 1 194 ? -24.797 3.327 29.779 1.00 96.69 194 ASN A O 1
ATOM 1606 N N . ILE A 1 195 ? -24.487 4.641 31.579 1.00 97.12 195 ILE A N 1
ATOM 1607 C CA . ILE A 1 195 ? -23.915 5.778 30.836 1.00 97.12 195 ILE A CA 1
ATOM 1608 C C . ILE A 1 195 ? -22.668 5.343 30.050 1.00 97.12 195 ILE A C 1
ATOM 1610 O O . ILE A 1 195 ? -22.548 5.610 28.853 1.00 97.12 195 ILE A O 1
ATOM 1614 N N . TYR A 1 196 ? -21.748 4.609 30.682 1.00 96.88 196 TYR A N 1
ATOM 1615 C CA . TYR A 1 196 ? -20.548 4.124 29.995 1.00 96.88 196 TYR A CA 1
ATOM 1616 C C . TYR A 1 196 ? -20.858 3.086 28.907 1.00 96.88 196 TYR A C 1
ATOM 1618 O O . TYR A 1 196 ? -20.176 3.048 27.883 1.00 96.88 196 TYR A O 1
ATOM 1626 N N . LYS A 1 197 ? -21.900 2.262 29.067 1.00 96.94 197 LYS A N 1
ATOM 1627 C CA . LYS A 1 197 ? -22.358 1.353 28.003 1.00 96.94 197 LYS A CA 1
ATOM 1628 C C . LYS A 1 197 ? -22.864 2.127 26.786 1.00 96.94 197 LYS A C 1
ATOM 1630 O O . LYS A 1 197 ? -22.506 1.775 25.664 1.00 96.94 197 LYS A O 1
ATOM 1635 N N . GLU A 1 198 ? -23.644 3.184 26.992 1.00 96.62 198 GLU A N 1
ATOM 1636 C CA . GLU A 1 198 ? -24.103 4.059 25.906 1.00 96.62 198 GLU A CA 1
ATOM 1637 C C . GLU A 1 198 ? -22.925 4.746 25.204 1.00 96.62 198 GLU A C 1
ATOM 1639 O O . GLU A 1 198 ? -22.845 4.745 23.973 1.00 96.62 198 GLU A O 1
ATOM 1644 N N . GLN A 1 199 ? -21.950 5.239 25.972 1.00 95.06 199 GLN A N 1
ATOM 1645 C CA . GLN A 1 199 ? -20.722 5.819 25.430 1.00 95.06 199 GLN A CA 1
ATOM 1646 C C . GLN A 1 199 ? -19.914 4.802 24.605 1.00 95.06 199 GLN A C 1
ATOM 1648 O O . GLN A 1 199 ? -19.441 5.127 23.515 1.00 95.06 199 GLN A O 1
ATOM 1653 N N . LYS A 1 200 ? -19.805 3.547 25.066 1.00 96.19 200 LYS A N 1
ATOM 1654 C CA . LYS A 1 200 ? -19.156 2.460 24.311 1.00 96.19 200 LYS A CA 1
ATOM 1655 C C . LYS A 1 200 ? -19.848 2.220 22.968 1.00 96.19 200 LYS A C 1
ATOM 1657 O O . LYS A 1 200 ? -19.172 2.066 21.953 1.00 96.19 200 LYS A O 1
ATOM 1662 N N . ILE A 1 201 ? -21.183 2.206 22.950 1.00 95.81 201 ILE A N 1
ATOM 1663 C CA . ILE A 1 201 ? -21.971 2.048 21.717 1.00 95.81 201 ILE A CA 1
ATOM 1664 C C . ILE A 1 201 ? -21.697 3.207 20.753 1.00 95.81 201 ILE A C 1
ATOM 1666 O O . ILE A 1 201 ? -21.530 2.978 19.554 1.00 95.81 201 ILE A O 1
ATOM 1670 N N . LEU A 1 202 ? -21.623 4.441 21.256 1.00 95.19 202 LEU A N 1
ATOM 1671 C CA . LEU A 1 202 ? -21.311 5.610 20.436 1.00 95.19 202 LEU A CA 1
ATOM 1672 C C . LEU A 1 202 ? -19.923 5.496 19.788 1.00 95.19 202 LEU A C 1
ATOM 1674 O O . LEU A 1 202 ? -19.803 5.678 18.576 1.00 95.19 202 LEU A O 1
ATOM 1678 N N . TYR A 1 203 ? -18.892 5.146 20.558 1.00 93.25 203 TYR A N 1
ATOM 1679 C CA . TYR A 1 203 ? -17.541 4.968 20.017 1.00 93.25 203 TYR A CA 1
ATOM 1680 C C . TYR A 1 203 ? -17.447 3.807 19.025 1.00 93.25 203 TYR A C 1
ATOM 1682 O O . TYR A 1 203 ? -16.775 3.936 18.004 1.00 93.25 203 TYR A O 1
ATOM 1690 N N . ALA A 1 204 ? -18.173 2.710 19.252 1.00 92.69 204 ALA A N 1
ATOM 1691 C CA . ALA A 1 204 ? -18.242 1.607 18.296 1.00 92.69 204 ALA A CA 1
ATOM 1692 C C . ALA A 1 204 ? -18.851 2.039 16.949 1.00 92.69 204 ALA A C 1
ATOM 1694 O O . ALA A 1 204 ? -18.336 1.666 15.897 1.00 92.69 204 ALA A O 1
ATOM 1695 N N . LYS A 1 205 ? -19.896 2.880 16.963 1.00 93.56 205 LYS A N 1
ATOM 1696 C CA . LYS A 1 205 ? -20.472 3.454 15.733 1.00 93.56 205 LYS A CA 1
ATOM 1697 C C . LYS A 1 205 ? -19.482 4.364 15.001 1.00 93.56 205 LYS A C 1
ATOM 1699 O O . LYS A 1 205 ? -19.393 4.299 13.780 1.00 93.56 205 LYS A O 1
ATOM 1704 N N . GLN A 1 206 ? -18.730 5.189 15.734 1.00 91.50 206 GLN A N 1
ATOM 1705 C CA . GLN A 1 206 ? -17.687 6.040 15.147 1.00 91.50 206 GLN A CA 1
ATOM 1706 C C . GLN A 1 206 ? -16.571 5.207 14.505 1.00 91.50 206 GLN A C 1
ATOM 1708 O O . GLN A 1 206 ? -16.161 5.501 13.386 1.00 91.50 206 GLN A O 1
ATOM 1713 N N . LEU A 1 207 ? -16.122 4.140 15.174 1.00 91.75 207 LEU A N 1
ATOM 1714 C CA . LEU A 1 207 ? -15.124 3.218 14.629 1.00 91.75 207 LEU A CA 1
ATOM 1715 C C . LEU A 1 207 ? -15.619 2.563 13.330 1.00 91.75 207 LEU A C 1
ATOM 1717 O O . LEU A 1 207 ? -14.897 2.550 12.339 1.00 91.75 207 LEU A O 1
ATOM 1721 N N . GLN A 1 208 ? -16.871 2.096 13.306 1.00 90.19 208 GLN A N 1
ATOM 1722 C CA . GLN A 1 208 ? -17.468 1.492 12.113 1.00 90.19 208 GLN A CA 1
ATOM 1723 C C . GLN A 1 208 ? -17.533 2.473 10.929 1.00 90.19 208 GLN A C 1
ATOM 1725 O O . GLN A 1 208 ? -17.300 2.069 9.789 1.00 90.19 208 GLN A O 1
ATOM 1730 N N . ALA A 1 209 ? -17.821 3.752 11.192 1.00 88.75 209 ALA A N 1
ATOM 1731 C CA . ALA A 1 209 ? -17.837 4.799 10.170 1.00 88.75 209 ALA A CA 1
ATOM 1732 C C . ALA A 1 209 ? -16.436 5.102 9.605 1.00 88.75 209 ALA A C 1
ATOM 1734 O O . ALA A 1 209 ? -16.309 5.402 8.422 1.00 88.75 209 ALA A O 1
ATOM 1735 N N . LEU A 1 210 ? -15.381 4.992 10.421 1.00 86.31 210 LEU A N 1
ATOM 1736 C CA . LEU A 1 210 ? -13.993 5.131 9.962 1.00 86.31 210 LEU A CA 1
ATOM 1737 C C . LEU A 1 210 ? -13.517 3.911 9.154 1.00 86.31 210 LEU A C 1
ATOM 1739 O O . LEU A 1 210 ? -12.747 4.055 8.202 1.00 86.31 210 LEU A O 1
ATOM 1743 N N . GLU A 1 211 ? -13.959 2.704 9.520 1.00 85.00 211 GLU A N 1
ATOM 1744 C CA . GLU A 1 211 ? -13.641 1.471 8.787 1.00 85.00 211 GLU A CA 1
ATOM 1745 C C . GLU A 1 211 ? -14.316 1.454 7.412 1.00 85.00 211 GLU A C 1
ATOM 1747 O O . GLU A 1 211 ? -13.664 1.151 6.412 1.00 85.00 211 GLU A O 1
ATOM 1752 N N . ASN A 1 212 ? -15.590 1.853 7.366 1.00 83.12 212 ASN A N 1
ATOM 1753 C CA . ASN A 1 212 ? -16.415 1.891 6.163 1.00 83.12 212 ASN A CA 1
ATOM 1754 C C . ASN A 1 212 ? -16.942 3.313 5.932 1.00 83.12 212 ASN A C 1
ATOM 1756 O O . ASN A 1 212 ? -18.120 3.575 6.204 1.00 83.12 212 ASN A O 1
ATOM 1760 N N . PRO A 1 213 ? -16.099 4.243 5.448 1.00 69.31 213 PRO A N 1
ATOM 1761 C CA . PRO A 1 213 ? -16.599 5.533 5.013 1.00 69.31 213 PRO A CA 1
ATOM 1762 C C . PRO A 1 213 ? -17.598 5.269 3.887 1.00 69.31 213 PRO A C 1
ATOM 1764 O O . PRO A 1 213 ? -17.260 4.646 2.881 1.00 69.31 213 PRO A O 1
ATOM 1767 N N . ILE A 1 214 ? -18.850 5.676 4.084 1.00 58.62 214 ILE A N 1
ATOM 1768 C CA . ILE A 1 214 ? -19.834 5.663 3.007 1.00 58.62 214 ILE A CA 1
ATOM 1769 C C . ILE A 1 214 ? -19.285 6.625 1.953 1.00 58.62 214 ILE A C 1
ATOM 1771 O O . ILE A 1 214 ? -19.161 7.819 2.221 1.00 58.62 214 ILE A O 1
ATOM 1775 N N . GLU A 1 215 ? -18.909 6.108 0.784 1.00 45.50 215 GLU A N 1
ATOM 1776 C CA . GLU A 1 215 ? -18.671 6.946 -0.386 1.00 45.50 215 GLU A CA 1
ATOM 1777 C C . GLU A 1 215 ? -20.015 7.580 -0.758 1.00 45.50 215 GLU A C 1
ATOM 1779 O O . GLU A 1 215 ? -20.829 6.988 -1.468 1.00 45.50 215 GLU A O 1
ATOM 1784 N N . GLU A 1 216 ? -20.292 8.777 -0.241 1.00 39.12 216 GLU A N 1
ATOM 1785 C CA . GLU A 1 216 ? -21.284 9.642 -0.865 1.00 39.12 216 GLU A CA 1
ATOM 1786 C C . GLU A 1 216 ? -20.758 9.969 -2.262 1.00 39.12 216 GLU A C 1
ATOM 1788 O O . GLU A 1 216 ? -19.875 10.811 -2.442 1.00 39.12 216 GLU A O 1
ATOM 1793 N N . GLN A 1 217 ? -21.294 9.269 -3.264 1.00 34.12 217 GLN A N 1
ATOM 1794 C CA . GLN A 1 217 ? -21.230 9.709 -4.648 1.00 34.12 217 GLN A CA 1
ATOM 1795 C C . GLN A 1 217 ? -21.901 11.081 -4.720 1.00 34.12 217 GLN A C 1
ATOM 1797 O O . GLN A 1 217 ? -23.117 11.196 -4.844 1.00 34.12 217 GLN A O 1
ATOM 1802 N N . THR A 1 218 ? -21.105 12.135 -4.599 1.00 36.28 218 THR A N 1
ATOM 1803 C CA . THR A 1 218 ? -21.533 13.488 -4.923 1.00 36.28 218 THR A CA 1
ATOM 1804 C C . THR A 1 218 ? -21.212 13.716 -6.391 1.00 36.28 218 THR A C 1
ATOM 1806 O O . THR A 1 218 ? -20.070 13.953 -6.787 1.00 36.28 218 THR A O 1
ATOM 1809 N N . GLU A 1 219 ? -22.243 13.596 -7.228 1.00 35.84 219 GLU A N 1
ATOM 1810 C CA . GLU A 1 219 ? -22.246 14.222 -8.543 1.00 35.84 219 GLU A CA 1
ATOM 1811 C C . GLU A 1 219 ? -21.978 15.722 -8.359 1.00 35.84 219 GLU A C 1
ATOM 1813 O O . GLU A 1 219 ? -22.846 16.479 -7.941 1.00 35.84 219 GLU A O 1
ATOM 1818 N N . GLY A 1 220 ? -20.754 16.144 -8.673 1.00 36.72 220 GLY A N 1
ATOM 1819 C CA . GLY A 1 220 ? -20.410 17.541 -8.916 1.00 36.72 220 GLY A CA 1
ATOM 1820 C C . GLY A 1 220 ? -20.187 18.416 -7.677 1.00 36.72 220 GLY A C 1
ATOM 1821 O O . GLY A 1 220 ? -21.117 18.861 -7.020 1.00 36.72 220 GLY A O 1
ATOM 1822 N N . GLY A 1 221 ? -18.930 18.833 -7.499 1.00 35.84 221 GLY A N 1
ATOM 1823 C CA . GLY A 1 221 ? -18.621 20.162 -6.966 1.00 35.84 221 GLY A CA 1
ATOM 1824 C C . GLY A 1 221 ? -18.148 20.228 -5.514 1.00 35.84 221 GLY A C 1
ATOM 1825 O O . GLY A 1 221 ? -18.938 20.255 -4.584 1.00 35.84 221 GLY A O 1
ATOM 1826 N N . THR A 1 222 ? -16.835 20.427 -5.376 1.00 33.97 222 THR A N 1
ATOM 1827 C CA . THR A 1 222 ? -16.161 21.129 -4.269 1.00 33.97 222 THR A CA 1
ATOM 1828 C C . THR A 1 222 ? -16.302 20.524 -2.867 1.00 33.97 222 THR A C 1
ATOM 1830 O O . THR A 1 222 ? -17.235 20.794 -2.117 1.00 33.97 222 THR A O 1
ATOM 1833 N N . ILE A 1 223 ? -15.257 19.801 -2.458 1.00 38.06 223 ILE A N 1
ATOM 1834 C CA . ILE A 1 223 ? -15.059 19.328 -1.086 1.00 38.06 223 ILE A CA 1
ATOM 1835 C C . ILE A 1 223 ? -14.765 20.538 -0.181 1.00 38.06 223 ILE A C 1
ATOM 1837 O O . ILE A 1 223 ? -13.648 21.056 -0.164 1.00 38.06 223 ILE A O 1
ATOM 1841 N N . HIS A 1 224 ? -15.746 20.974 0.610 1.00 33.16 224 HIS A N 1
ATOM 1842 C CA . HIS A 1 224 ? -15.460 21.668 1.863 1.00 33.16 224 HIS A CA 1
ATOM 1843 C C . HIS A 1 224 ? -15.200 20.608 2.934 1.00 33.16 224 HIS A C 1
ATOM 1845 O O . HIS A 1 224 ? -16.128 19.973 3.429 1.00 33.16 224 HIS A O 1
ATOM 1851 N N . SER A 1 225 ? -13.931 20.413 3.305 1.00 31.12 225 SER A N 1
ATOM 1852 C CA . SER A 1 225 ? -13.598 19.631 4.493 1.00 31.12 225 SER A CA 1
ATOM 1853 C C . SER A 1 225 ? -14.160 20.357 5.718 1.00 31.12 225 SER A C 1
ATOM 1855 O O . SER A 1 225 ? -13.624 21.390 6.135 1.00 31.12 225 SER A O 1
ATOM 1857 N N . PHE A 1 226 ? -15.234 19.842 6.311 1.00 30.55 226 PHE A N 1
ATOM 1858 C CA . PHE A 1 226 ? -15.650 20.266 7.642 1.00 30.55 226 PHE A CA 1
ATOM 1859 C C . PHE A 1 226 ? -14.678 19.673 8.660 1.00 30.55 226 PHE A C 1
ATOM 1861 O O . PHE A 1 226 ? -14.871 18.593 9.207 1.00 30.55 226 PHE A O 1
ATOM 1868 N N . CYS A 1 227 ? -13.597 20.411 8.898 1.00 31.00 227 CYS A N 1
ATOM 1869 C CA . CYS A 1 227 ? -12.770 20.249 10.077 1.00 31.00 227 CYS A CA 1
ATOM 1870 C C . CYS A 1 227 ? -13.589 20.769 11.265 1.00 31.00 227 CYS A C 1
ATOM 1872 O O . CYS A 1 227 ? -13.663 21.977 11.502 1.00 31.00 227 CYS A O 1
ATOM 1874 N N . VAL A 1 228 ? -14.267 19.870 11.980 1.00 30.11 228 VAL A N 1
ATOM 1875 C CA . VAL A 1 228 ? -14.874 20.205 13.270 1.00 30.11 228 VAL A CA 1
ATOM 1876 C C . VAL A 1 228 ? -13.731 20.336 14.272 1.00 30.11 228 VAL A C 1
ATOM 1878 O O . VAL A 1 228 ? -13.282 19.359 14.864 1.00 30.11 228 VAL A O 1
ATOM 1881 N N . LYS A 1 229 ? -13.222 21.562 14.437 1.00 30.72 229 LYS A N 1
ATOM 1882 C CA . LYS A 1 229 ? -12.421 21.912 15.611 1.00 30.72 229 LYS A CA 1
ATOM 1883 C C . LYS A 1 229 ? -13.321 21.774 16.836 1.00 30.72 229 LYS A C 1
ATOM 1885 O O . LYS A 1 229 ? -14.304 22.502 16.956 1.00 30.72 229 LYS A O 1
ATOM 1890 N N . ALA A 1 230 ? -12.981 20.843 17.721 1.00 33.97 230 ALA A N 1
ATOM 1891 C CA . ALA A 1 230 ? -13.503 20.850 19.077 1.00 33.97 230 ALA A CA 1
ATOM 1892 C C . ALA A 1 230 ? -13.054 22.153 19.768 1.00 33.97 230 ALA A C 1
ATOM 1894 O O . ALA A 1 230 ? -11.883 22.530 19.670 1.00 33.97 230 ALA A O 1
ATOM 1895 N N . VAL A 1 231 ? -14.019 22.849 20.373 1.00 35.72 231 VAL A N 1
ATOM 1896 C CA . VAL A 1 231 ? -13.838 24.035 21.228 1.00 35.72 231 VAL A CA 1
ATOM 1897 C C . VAL A 1 231 ? -13.405 23.588 22.616 1.00 35.72 231 VAL A C 1
ATOM 1899 O O . VAL A 1 231 ? -13.976 22.580 23.091 1.00 35.72 231 VAL A O 1
#

Solvent-accessible surface area (backbone atoms only — not comparable to full-atom values): 13770 Å² total; per-residue (Å²): 134,86,84,84,82,86,84,70,81,59,100,79,78,64,82,75,84,82,81,82,69,93,81,64,54,39,32,80,68,48,40,33,32,32,82,85,39,83,84,55,27,47,34,40,41,36,39,68,45,80,51,52,35,36,39,28,52,44,91,51,71,77,42,80,42,48,49,69,47,78,47,66,54,84,90,61,63,28,40,36,42,34,42,51,68,48,97,89,38,80,50,48,29,42,39,34,47,74,92,47,35,28,42,37,43,92,93,44,77,42,71,34,45,80,49,77,79,28,48,53,56,44,58,78,67,64,57,78,66,60,89,63,38,39,60,87,90,40,52,74,35,72,68,58,54,48,52,51,49,56,51,51,52,42,52,49,54,38,51,52,42,51,53,50,44,53,52,50,50,53,50,41,55,58,45,64,72,41,98,77,49,64,61,70,61,47,50,55,52,51,52,51,40,51,54,43,52,53,51,37,52,52,43,51,53,53,45,51,44,70,76,53,64,77,80,75,84,69,85,75,82,81,90,75,81,82,76,79,76,83,128